Protein AF-A0A834IAD4-F1 (afdb_monomer)

InterPro domains:
  IPR005477 Deoxyxylulose-5-phosphate synthase [PF13292] (2-187)
  IPR005477 Deoxyxylulose-5-phosphate synthase [PTHR43322] (2-183)
  IPR005477 Deoxyxylulose-5-phosphate synthase [cd02007] (6-151)
  IPR029061 Thiamin diphosphate-binding fold [SSF52518] (3-170)

Mean predicted aligned error: 11.9 Å

Solvent-accessible surface area (backbone atoms only — not comparable to full-atom values): 10852 Å² total; per-residue (Å²): 101,64,91,77,41,94,64,56,54,71,59,18,61,78,36,38,69,60,44,53,50,49,64,70,77,42,62,68,57,74,24,38,51,29,51,36,26,9,50,43,39,56,52,52,44,41,74,68,79,35,50,90,57,48,80,33,52,66,40,92,95,42,44,68,67,30,40,36,48,93,80,35,77,63,23,64,52,70,40,62,60,65,21,46,28,50,39,52,30,46,54,51,25,50,52,29,55,77,70,69,43,78,84,56,50,20,31,17,39,35,40,56,48,31,53,71,35,69,55,27,49,51,28,52,57,49,44,69,72,70,67,54,63,66,48,77,43,77,50,74,75,70,50,55,95,55,72,61,81,59,71,66,58,56,51,52,49,50,52,65,67,26,70,66,50,46,47,54,51,50,51,51,49,49,50,54,50,48,50,61,74,64,48,71,61,70,68,61,58,60,63,63,74,77,113

Nearest PDB structures (foldseek):
  8ogh-assembly1_B  TM=9.615E-01  e=3.953E-13  Mycobacterium tuberculosis H37Rv
  8ogh-assembly1_A  TM=9.636E-01  e=3.953E-13  Mycobacterium tuberculosis H37Rv
  7a9g-assembly1_BBB  TM=9.724E-01  e=7.846E-13  Mycobacterium tuberculosis H37Rv
  7a9h-assembly1_AAA  TM=9.294E-01  e=7.846E-13  Mycobacterium tuberculosis H37Rv
  7a9h-assembly1_BBB  TM=9.259E-01  e=1.007E-12  Mycobacterium tuberculosis H37Rv

pLDDT: mean 81.63, std 18.44, range [37.16, 98.38]

Radius of gyration: 19.78 Å; Cα contacts (8 Å, |Δi|>4): 258; chains: 1; bounding box: 43×60×49 Å

Foldseek 3Di:
DCVVDPALVVLLVLCLVVLVVCVVPAPPPQAAEEEFLFRNCLNVCCVQPCVVQSVCEPPDVGDDSGQDVVRHSRSNDGHRDALCQLQSLLVVQVVCVVVVNQVHAREYEHELQSCPDPSNVVSVVVCVVVVTRYHYHYPYPCDDPHRDDDDSSVVVCCVCVPPVNVVVVVVVVVVVVVCVVVVPPPVVVVVVVPD

Organism: Rhynchophorus ferrugineus (NCBI:txid354439)

Sequence (195 aa):
MVSTHGGHFAASLGVVELTVALHYVLNTPYDQLIFDVGHQAYGHKILTGRREVFHTNRLLGGISGFPKREESEYDAFGVGHSSTSISAALGMAVASAYKGEYDRQHVAVIGDGALTGGMAFEALNHAGIEKSNLLVILNDNCMSIDPNVGALKEYLTSITTSKSYNRFRDDLIAVLAKISKNGPDAYGWAKKLEL

Secondary structure (DSSP, 8-state):
-TTTS---HHHHHHTHHHHHHHHHHS-TTTSEEEESSSTTTHHHHIIIIITTTGGGTTSTTS--SS--TTT-TT--S---SSS-HHHHHHHHHHHHHHHT-TT--EEEEEEHHHHTSHHHHHHHHHHHHH--S-EEEEE--SBSSSB--SHHHHHHHHHHH-HHHHHHHHHHHHHHHHHHHT---HHHHHTTS--

Structure (mmCIF, N/CA/C/O backbone):
data_AF-A0A834IAD4-F1
#
_entry.id   AF-A0A834IAD4-F1
#
loop_
_atom_site.group_PDB
_atom_site.id
_atom_site.type_symbol
_atom_site.label_atom_id
_atom_site.label_alt_id
_atom_site.label_comp_id
_atom_site.label_asym_id
_atom_site.label_entity_id
_atom_site.label_seq_id
_atom_site.pdbx_PDB_ins_code
_atom_site.Cartn_x
_atom_site.Cartn_y
_atom_site.Cartn_z
_atom_site.occupancy
_atom_site.B_iso_or_equiv
_atom_site.auth_seq_id
_atom_site.auth_comp_id
_atom_site.auth_asym_id
_atom_site.auth_atom_id
_atom_site.pdbx_PDB_model_num
ATOM 1 N N . MET A 1 1 ? 12.604 -11.718 -17.025 1.00 51.34 1 MET A N 1
ATOM 2 C CA . MET A 1 1 ? 11.655 -10.587 -16.896 1.00 51.34 1 MET A CA 1
ATOM 3 C C . MET A 1 1 ? 12.312 -9.370 -16.259 1.00 51.34 1 MET A C 1
ATOM 5 O O . MET A 1 1 ? 12.403 -8.376 -16.959 1.00 51.34 1 MET A O 1
ATOM 9 N N . VAL A 1 2 ? 12.862 -9.437 -15.034 1.00 45.94 2 VAL A N 1
ATOM 10 C CA . VAL A 1 2 ? 13.706 -8.333 -14.499 1.00 45.94 2 VAL A CA 1
ATOM 11 C C . VAL A 1 2 ? 15.199 -8.475 -14.856 1.00 45.94 2 VAL A C 1
ATOM 13 O O . VAL A 1 2 ? 15.938 -7.503 -14.827 1.00 45.94 2 VAL A O 1
ATOM 16 N N . SER A 1 3 ? 15.646 -9.662 -15.292 1.00 45.50 3 SER A N 1
ATOM 17 C CA . SER A 1 3 ? 16.997 -9.855 -15.857 1.00 45.50 3 SER A CA 1
ATOM 18 C C . SER A 1 3 ? 17.152 -9.342 -17.297 1.00 45.50 3 SER A C 1
ATOM 20 O O . SER A 1 3 ? 18.264 -9.288 -17.807 1.00 45.50 3 SER A O 1
ATOM 22 N N . THR A 1 4 ? 16.039 -9.018 -17.966 1.00 51.97 4 THR A N 1
ATOM 23 C CA . THR A 1 4 ? 15.982 -8.634 -19.389 1.00 51.97 4 THR A CA 1
ATOM 24 C C . THR A 1 4 ? 15.570 -7.177 -19.593 1.00 51.97 4 THR A C 1
ATOM 26 O O . THR A 1 4 ? 15.968 -6.568 -20.577 1.00 51.97 4 THR A O 1
ATOM 29 N N . HIS A 1 5 ? 14.799 -6.606 -18.663 1.00 55.38 5 HIS A N 1
ATOM 30 C CA . HIS A 1 5 ? 14.356 -5.213 -18.688 1.00 55.38 5 HIS A CA 1
ATOM 31 C C . HIS A 1 5 ? 14.613 -4.588 -17.314 1.00 55.38 5 HIS A C 1
ATOM 33 O O . HIS A 1 5 ? 14.325 -5.213 -16.293 1.00 55.38 5 HIS A O 1
ATOM 39 N N . GLY A 1 6 ? 15.154 -3.365 -17.282 1.00 55.4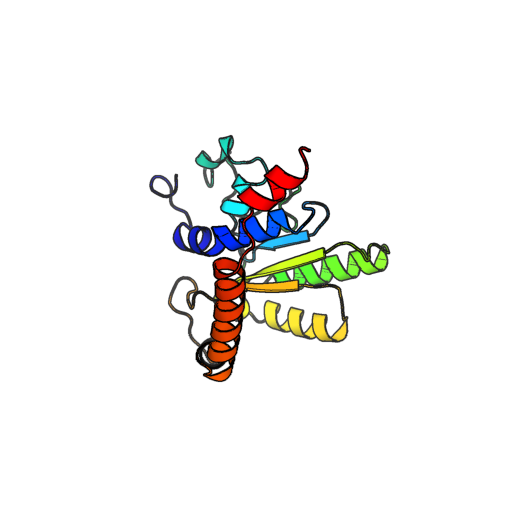7 6 GLY A N 1
ATOM 40 C CA . GLY A 1 6 ? 15.409 -2.648 -16.031 1.00 55.47 6 GLY A CA 1
ATOM 41 C C . GLY A 1 6 ? 14.129 -2.489 -15.202 1.00 55.47 6 GLY A C 1
ATOM 42 O O . GLY A 1 6 ? 13.112 -2.007 -15.702 1.00 55.47 6 GLY A O 1
ATOM 43 N N . GLY A 1 7 ? 14.173 -2.896 -13.932 1.00 59.69 7 GLY A N 1
ATOM 44 C CA . GLY A 1 7 ? 13.030 -2.873 -13.018 1.00 59.69 7 GLY A CA 1
ATOM 45 C C . GLY A 1 7 ? 13.444 -3.108 -11.564 1.00 59.69 7 GLY A C 1
ATOM 46 O O . GLY A 1 7 ? 14.579 -3.488 -11.279 1.00 59.69 7 GLY A O 1
ATOM 47 N N . HIS A 1 8 ? 12.523 -2.881 -10.628 1.00 68.94 8 HIS A N 1
ATOM 48 C CA . HIS A 1 8 ? 12.809 -2.893 -9.188 1.00 68.94 8 HIS A CA 1
ATOM 49 C C . HIS A 1 8 ? 12.720 -4.308 -8.596 1.00 68.94 8 HIS A C 1
ATOM 51 O O . HIS A 1 8 ? 11.785 -4.644 -7.870 1.00 68.94 8 HIS A O 1
ATOM 57 N N . PHE A 1 9 ? 13.695 -5.157 -8.932 1.00 69.31 9 PHE A N 1
ATOM 58 C CA . PHE A 1 9 ? 13.705 -6.566 -8.524 1.00 69.31 9 PHE A CA 1
ATOM 59 C C . PHE A 1 9 ? 13.756 -6.752 -7.003 1.00 69.31 9 PHE A C 1
ATOM 61 O O . PHE A 1 9 ? 12.908 -7.440 -6.442 1.00 69.31 9 PHE A O 1
ATOM 68 N N . ALA A 1 10 ? 14.734 -6.125 -6.341 1.00 66.12 10 ALA A N 1
ATOM 69 C CA . ALA A 1 10 ? 15.004 -6.346 -4.921 1.00 66.12 10 ALA A CA 1
ATOM 70 C C . ALA A 1 10 ? 13.830 -5.914 -4.028 1.00 66.12 10 ALA A C 1
ATOM 72 O O . ALA A 1 10 ? 13.397 -6.675 -3.167 1.00 66.12 10 ALA A O 1
ATOM 73 N N . ALA A 1 11 ? 13.262 -4.734 -4.292 1.00 69.50 11 ALA A N 1
ATOM 74 C CA . ALA A 1 11 ? 12.124 -4.218 -3.537 1.00 69.50 11 ALA A CA 1
ATOM 75 C C . ALA A 1 11 ? 10.864 -5.082 -3.705 1.00 69.50 11 ALA A C 1
ATOM 77 O O . ALA A 1 11 ? 10.179 -5.367 -2.730 1.00 69.50 11 ALA A O 1
ATOM 78 N N . SER A 1 12 ? 10.580 -5.545 -4.929 1.00 75.19 12 SER A N 1
ATOM 79 C CA . SER A 1 12 ? 9.437 -6.429 -5.183 1.00 75.19 12 SER A CA 1
ATOM 80 C C . SER A 1 12 ? 9.619 -7.826 -4.588 1.00 75.19 12 SER A C 1
ATOM 82 O O . SER A 1 12 ? 8.646 -8.404 -4.116 1.00 75.19 12 SER A O 1
ATOM 84 N N . LEU A 1 13 ? 10.842 -8.372 -4.585 1.00 80.81 13 LEU A N 1
ATOM 85 C CA . LEU A 1 13 ? 11.125 -9.676 -3.978 1.00 80.81 13 LEU A CA 1
ATOM 86 C C . LEU A 1 13 ? 10.944 -9.641 -2.453 1.00 80.81 13 LEU A C 1
ATOM 88 O O . LEU A 1 13 ? 10.389 -10.578 -1.885 1.00 80.81 13 LEU A O 1
ATOM 92 N N . GLY A 1 14 ? 11.356 -8.546 -1.806 1.00 81.94 14 GLY A N 1
ATOM 93 C CA . GLY A 1 14 ? 11.263 -8.379 -0.352 1.00 81.94 14 GLY A CA 1
ATOM 94 C C . GLY A 1 14 ? 9.836 -8.335 0.205 1.00 81.94 14 GLY A C 1
ATOM 95 O O . GLY A 1 14 ? 9.654 -8.540 1.398 1.00 81.94 14 GLY A O 1
ATOM 96 N N . VAL A 1 15 ? 8.820 -8.111 -0.637 1.00 89.38 15 VAL A N 1
ATOM 97 C CA . VAL A 1 15 ? 7.413 -8.015 -0.206 1.00 89.38 15 VAL A CA 1
ATOM 98 C C . VAL A 1 15 ? 6.514 -9.110 -0.773 1.00 89.38 15 VAL A C 1
ATOM 100 O O . VAL A 1 15 ? 5.293 -9.001 -0.664 1.00 89.38 15 VAL A O 1
ATOM 103 N N . VAL A 1 16 ? 7.061 -10.163 -1.392 1.00 92.38 16 VAL A N 1
ATOM 104 C CA . VAL A 1 16 ? 6.240 -11.215 -2.025 1.00 92.38 16 VAL A CA 1
ATOM 105 C C . VAL A 1 16 ? 5.314 -11.885 -1.010 1.00 92.38 16 VAL A C 1
ATOM 107 O O . VAL A 1 16 ? 4.110 -11.952 -1.243 1.00 92.38 16 VAL A O 1
ATOM 110 N N . GLU A 1 17 ? 5.850 -12.333 0.125 1.00 92.75 17 GLU A N 1
ATOM 111 C CA . GLU A 1 17 ? 5.071 -13.016 1.166 1.00 92.75 17 GLU A CA 1
ATOM 112 C C . GLU A 1 17 ? 4.000 -12.099 1.762 1.00 92.75 17 GLU A C 1
ATOM 114 O O . GLU A 1 17 ? 2.839 -12.492 1.863 1.00 92.75 17 GLU A O 1
ATOM 119 N N . LEU A 1 18 ? 4.366 -10.847 2.063 1.00 94.25 18 LEU A N 1
ATOM 120 C CA . LEU A 1 18 ? 3.429 -9.822 2.523 1.00 94.25 18 LEU A CA 1
ATOM 121 C C . LEU A 1 18 ? 2.302 -9.606 1.508 1.00 94.25 18 LEU A C 1
ATOM 123 O O . LEU A 1 18 ? 1.135 -9.550 1.873 1.00 94.25 18 LEU A O 1
ATOM 127 N N . THR A 1 19 ? 2.643 -9.511 0.226 1.00 96.25 19 THR A N 1
ATOM 128 C CA . THR A 1 19 ? 1.672 -9.284 -0.846 1.00 96.25 19 THR A CA 1
ATOM 129 C C . THR A 1 19 ? 0.687 -10.445 -0.965 1.00 96.25 19 THR A C 1
ATOM 131 O O . THR A 1 19 ? -0.514 -10.215 -1.095 1.00 96.25 19 THR A O 1
ATOM 134 N N . VAL A 1 20 ? 1.171 -11.689 -0.888 1.00 97.06 20 VAL A N 1
ATOM 135 C CA . VAL A 1 20 ? 0.311 -12.883 -0.888 1.00 97.06 20 VAL A CA 1
ATOM 136 C C . VAL A 1 20 ? -0.594 -12.887 0.341 1.00 97.06 20 VAL A C 1
ATOM 138 O O . VAL A 1 20 ? -1.796 -13.093 0.198 1.00 97.06 20 VAL A O 1
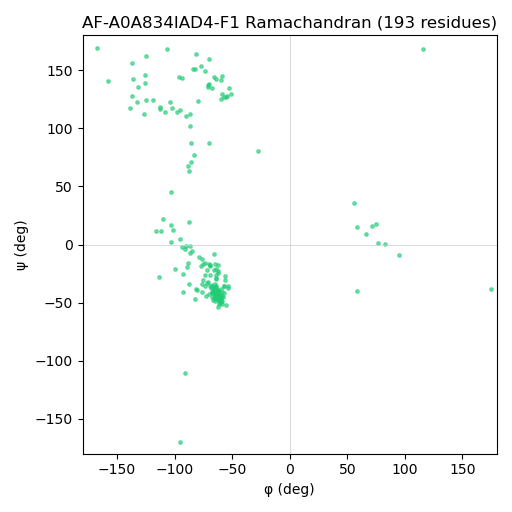ATOM 141 N N . ALA A 1 21 ? -0.048 -12.613 1.528 1.00 97.69 21 ALA A N 1
ATOM 142 C CA . ALA A 1 21 ? -0.825 -12.552 2.761 1.00 97.69 21 ALA A CA 1
ATOM 143 C C . ALA A 1 21 ? -1.926 -11.485 2.682 1.00 97.69 21 ALA A C 1
ATOM 145 O O . ALA A 1 21 ? -3.071 -11.773 3.014 1.00 97.69 21 ALA A O 1
ATOM 146 N N . LEU A 1 22 ? -1.612 -10.290 2.175 1.00 97.81 22 LEU A N 1
ATOM 147 C CA . LEU A 1 22 ? -2.579 -9.205 2.005 1.00 97.81 22 LEU A CA 1
ATOM 148 C C . LEU A 1 22 ? -3.710 -9.587 1.054 1.00 97.81 22 LEU A C 1
ATOM 150 O O . LEU A 1 22 ? -4.867 -9.412 1.406 1.00 97.81 22 LEU A O 1
ATOM 154 N N . HIS A 1 23 ? -3.402 -10.163 -0.109 1.00 98.06 23 HIS A N 1
ATOM 155 C CA . HIS A 1 23 ? -4.442 -10.627 -1.034 1.00 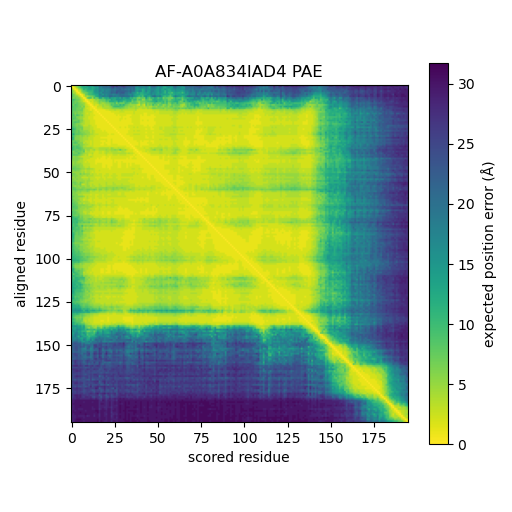98.06 23 HIS A CA 1
ATOM 156 C C . HIS A 1 23 ? -5.221 -11.846 -0.535 1.00 98.06 23 HIS A C 1
ATOM 158 O O . HIS A 1 23 ? -6.302 -12.119 -1.045 1.00 98.06 23 HIS A O 1
ATOM 164 N N . TYR A 1 24 ? -4.685 -12.584 0.435 1.00 97.94 24 TYR A N 1
ATOM 165 C CA . TYR A 1 24 ? -5.391 -13.688 1.069 1.00 97.94 24 TYR A CA 1
ATOM 166 C C . TYR A 1 24 ? -6.382 -13.203 2.136 1.00 97.94 24 TYR A C 1
ATOM 168 O O . TYR A 1 24 ? -7.467 -13.766 2.259 1.00 97.94 24 TYR A O 1
ATOM 176 N N . VAL A 1 25 ? -6.015 -12.182 2.920 1.00 97.88 25 VAL A N 1
ATOM 177 C CA . VAL A 1 25 ? -6.846 -11.685 4.034 1.00 97.88 25 VAL A CA 1
ATOM 178 C C . VAL A 1 25 ? -7.783 -10.541 3.645 1.00 97.88 25 VAL A C 1
ATOM 180 O O . VAL A 1 25 ? -8.800 -10.361 4.307 1.00 97.88 25 VAL A O 1
ATOM 183 N N . LEU A 1 26 ? -7.452 -9.768 2.608 1.00 98.00 26 LEU A N 1
ATOM 184 C CA . LEU A 1 26 ? -8.259 -8.645 2.130 1.00 98.00 26 LEU A CA 1
ATOM 185 C C . LEU A 1 26 ? -9.152 -9.061 0.964 1.00 98.00 26 LEU A C 1
ATOM 187 O O . LEU A 1 26 ? -8.736 -9.785 0.059 1.00 98.00 26 LEU A O 1
ATOM 191 N N . ASN A 1 27 ? -10.352 -8.495 0.919 1.00 97.81 27 ASN A N 1
ATOM 192 C CA . ASN A 1 27 ? -11.283 -8.626 -0.190 1.00 97.81 27 ASN A CA 1
ATOM 193 C C . ASN A 1 27 ? -11.011 -7.552 -1.259 1.00 97.81 27 ASN A C 1
ATOM 195 O O . ASN A 1 27 ? -11.826 -6.663 -1.505 1.00 97.81 27 ASN A O 1
ATOM 199 N N . THR A 1 28 ? -9.836 -7.578 -1.890 1.00 97.69 28 THR A N 1
ATOM 200 C CA . THR A 1 28 ? -9.532 -6.639 -2.987 1.00 97.69 28 THR A CA 1
ATOM 201 C C . THR A 1 28 ? -10.353 -6.988 -4.240 1.00 97.69 28 THR A C 1
ATOM 203 O O . THR A 1 28 ? -10.419 -8.174 -4.576 1.00 97.69 28 THR A O 1
ATOM 206 N N . PRO A 1 29 ? -10.936 -6.010 -4.967 1.00 97.50 29 PRO A N 1
ATOM 207 C CA . PRO A 1 29 ? -10.678 -4.563 -4.894 1.00 97.50 29 PRO A CA 1
ATOM 208 C C . PRO A 1 29 ? -11.639 -3.762 -3.990 1.00 97.50 29 PRO A C 1
ATOM 210 O O . PRO A 1 29 ? -11.562 -2.533 -3.971 1.00 97.50 29 PRO A O 1
ATOM 213 N N . TYR A 1 30 ? -12.557 -4.414 -3.262 1.00 98.12 30 TYR A N 1
ATOM 214 C CA . TYR A 1 30 ? -13.429 -3.715 -2.308 1.00 98.12 30 TYR A CA 1
ATOM 215 C C . TYR A 1 30 ? -12.592 -3.043 -1.217 1.00 98.12 30 TYR A C 1
ATOM 217 O O . TYR A 1 30 ? -12.690 -1.830 -1.010 1.00 98.12 30 TYR A O 1
ATOM 225 N N . ASP A 1 31 ? -11.701 -3.813 -0.598 1.00 98.38 31 ASP A N 1
ATOM 226 C CA . ASP A 1 31 ? -10.681 -3.285 0.299 1.00 98.38 31 ASP A CA 1
ATOM 227 C C . ASP A 1 31 ? -9.617 -2.520 -0.489 1.00 98.38 31 ASP A C 1
ATOM 229 O O . ASP A 1 31 ? -9.144 -2.956 -1.543 1.00 98.38 31 ASP A O 1
ATOM 233 N N . GLN A 1 32 ? -9.239 -1.356 0.030 1.00 97.88 32 GLN A N 1
ATOM 234 C CA . GLN A 1 32 ? -8.312 -0.448 -0.628 1.00 97.88 32 GLN A CA 1
ATOM 235 C C . GLN A 1 32 ? -6.887 -0.779 -0.197 1.00 97.88 32 GLN A C 1
ATOM 237 O O . GLN A 1 32 ? -6.515 -0.544 0.949 1.00 97.88 32 GLN A O 1
ATOM 242 N N . LEU A 1 33 ? -6.083 -1.305 -1.121 1.00 98.25 33 LEU A N 1
ATOM 243 C CA . LEU A 1 33 ? -4.675 -1.622 -0.892 1.00 98.25 33 LEU A CA 1
ATOM 244 C C . LEU A 1 33 ? -3.783 -0.709 -1.737 1.00 98.25 33 LEU A C 1
ATOM 246 O O . LEU A 1 33 ? -3.833 -0.739 -2.966 1.00 98.25 33 LEU A O 1
ATOM 250 N N . ILE A 1 34 ? -2.941 0.088 -1.079 1.00 97.94 34 ILE A N 1
ATOM 251 C CA . ILE A 1 34 ? -2.037 1.040 -1.731 1.00 97.94 34 ILE A CA 1
ATOM 252 C C . ILE A 1 34 ? -0.587 0.682 -1.409 1.00 97.94 34 ILE A C 1
ATOM 254 O O . ILE A 1 34 ? -0.193 0.644 -0.247 1.00 97.94 34 ILE A O 1
ATOM 258 N N . PHE A 1 35 ? 0.234 0.489 -2.442 1.00 96.44 35 PHE A N 1
ATOM 259 C CA . PHE A 1 35 ? 1.686 0.348 -2.307 1.00 96.44 35 PHE A CA 1
ATOM 260 C C . PHE A 1 35 ? 2.369 1.686 -2.603 1.00 96.44 35 PHE A C 1
ATOM 262 O O . PHE A 1 35 ? 2.347 2.139 -3.744 1.00 96.44 35 PHE A O 1
ATOM 269 N N . ASP A 1 36 ? 3.001 2.310 -1.608 1.00 95.62 36 ASP A N 1
ATOM 270 C CA . ASP A 1 36 ? 3.721 3.581 -1.770 1.00 95.62 36 ASP A CA 1
ATOM 271 C C . ASP A 1 36 ? 4.851 3.470 -2.800 1.00 95.62 36 ASP A C 1
ATOM 273 O O . ASP A 1 36 ? 5.513 2.430 -2.889 1.00 95.62 36 ASP A O 1
ATOM 277 N N . VAL A 1 37 ? 5.049 4.528 -3.599 1.00 92.06 37 VAL A N 1
ATOM 278 C CA . VAL A 1 37 ? 5.869 4.579 -4.827 1.00 92.06 37 VAL A CA 1
ATOM 279 C C . VAL A 1 37 ? 5.434 3.575 -5.907 1.00 92.06 37 VAL A C 1
ATOM 281 O O . VAL A 1 37 ? 5.441 3.915 -7.083 1.00 92.06 37 VAL A O 1
ATOM 284 N N . GLY A 1 38 ? 5.056 2.346 -5.548 1.00 88.88 38 GLY A N 1
ATOM 285 C CA . GLY A 1 38 ? 4.544 1.302 -6.433 1.00 88.88 38 GLY A CA 1
ATOM 286 C C . GLY A 1 38 ? 5.583 0.308 -6.944 1.00 88.88 38 GLY A C 1
ATOM 287 O O . GLY A 1 38 ? 5.226 -0.705 -7.539 1.00 88.88 38 GLY A O 1
ATOM 288 N N . HIS A 1 39 ? 6.871 0.564 -6.713 1.00 88.12 39 HIS A N 1
ATOM 289 C CA . HIS A 1 39 ? 7.966 -0.249 -7.252 1.00 88.12 39 HIS A CA 1
ATOM 290 C C . HIS A 1 39 ? 8.070 -1.654 -6.635 1.00 88.12 39 HIS A C 1
ATOM 292 O O . HIS A 1 39 ? 8.702 -2.538 -7.212 1.00 88.12 39 HIS A O 1
ATOM 298 N N . GLN A 1 40 ? 7.435 -1.862 -5.484 1.00 88.31 40 GLN A N 1
ATOM 299 C CA . GLN A 1 40 ? 7.343 -3.144 -4.784 1.00 88.31 40 GLN A CA 1
ATOM 300 C C . GLN A 1 40 ? 6.072 -3.944 -5.144 1.00 88.31 40 GLN A C 1
ATOM 302 O O . GLN A 1 40 ? 5.894 -5.073 -4.706 1.00 88.31 40 GLN A O 1
ATOM 307 N N . ALA A 1 41 ? 5.188 -3.395 -5.985 1.00 93.19 41 ALA A N 1
ATOM 308 C CA . ALA A 1 41 ? 3.865 -3.957 -6.269 1.00 93.19 41 ALA A CA 1
ATOM 309 C C . ALA A 1 41 ? 3.840 -4.989 -7.418 1.00 93.19 41 ALA A C 1
ATOM 311 O O . ALA A 1 41 ? 2.786 -5.244 -8.003 1.00 93.19 41 ALA A O 1
ATOM 312 N N . TYR A 1 42 ? 4.971 -5.594 -7.797 1.00 94.44 42 TYR A N 1
ATOM 313 C CA . TYR A 1 42 ? 4.975 -6.571 -8.897 1.00 94.44 42 TYR A CA 1
ATOM 314 C C . TYR A 1 42 ? 4.195 -7.838 -8.544 1.00 94.44 42 TYR A C 1
ATOM 316 O O . TYR A 1 42 ? 3.409 -8.308 -9.365 1.00 94.44 42 TYR A O 1
ATOM 324 N N . GLY A 1 43 ? 4.344 -8.341 -7.313 1.00 94.94 43 GLY A N 1
ATOM 325 C CA . GLY A 1 43 ? 3.531 -9.454 -6.817 1.00 94.94 43 GLY A CA 1
ATOM 326 C C . GLY A 1 43 ? 2.036 -9.135 -6.884 1.00 94.94 43 GLY A C 1
ATOM 327 O O . GLY A 1 43 ? 1.256 -9.955 -7.355 1.00 94.94 43 GLY A O 1
ATOM 328 N N . HIS A 1 44 ? 1.660 -7.904 -6.524 1.00 96.94 44 HIS A N 1
ATOM 329 C CA . HIS A 1 44 ? 0.280 -7.433 -6.565 1.00 96.94 44 HIS A CA 1
ATOM 330 C C . HIS A 1 44 ? -0.261 -7.485 -7.994 1.00 96.94 44 HIS A C 1
ATOM 332 O O . HIS A 1 44 ? -1.288 -8.116 -8.230 1.00 96.94 44 HIS A O 1
ATOM 338 N N . LYS A 1 45 ? 0.466 -6.931 -8.977 1.00 97.00 45 LYS A N 1
ATOM 339 C CA . LYS A 1 45 ? 0.058 -6.996 -10.392 1.00 97.00 45 LYS A CA 1
ATOM 340 C C . LYS A 1 45 ? -0.093 -8.439 -10.886 1.00 97.00 45 LYS A C 1
ATOM 342 O O . LYS A 1 45 ? -1.079 -8.768 -11.540 1.00 97.00 45 LYS A O 1
ATOM 347 N N . ILE A 1 46 ? 0.858 -9.311 -10.55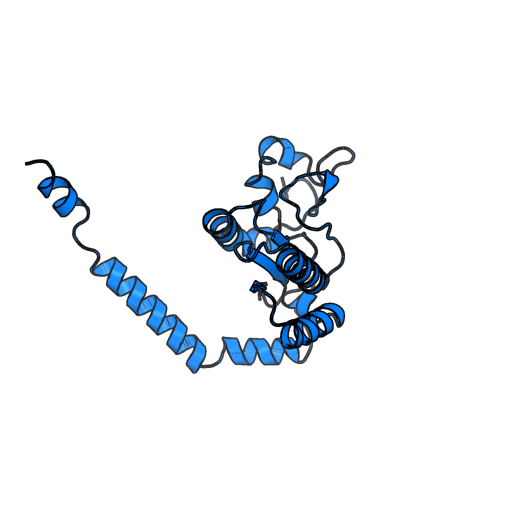0 1.00 96.50 46 ILE A N 1
ATOM 348 C CA . ILE A 1 46 ? 0.839 -10.722 -10.963 1.00 96.50 46 ILE A CA 1
ATOM 349 C C . ILE A 1 46 ? -0.386 -11.454 -10.397 1.00 96.50 46 ILE A C 1
ATOM 351 O O . ILE A 1 46 ? -1.045 -12.178 -11.143 1.00 96.50 46 ILE A O 1
ATOM 355 N N . LEU A 1 47 ? -0.705 -11.257 -9.114 1.00 97.31 47 LEU A N 1
ATOM 356 C CA . LEU A 1 47 ? -1.842 -11.907 -8.447 1.00 97.31 47 LEU A CA 1
ATOM 357 C C . LEU A 1 47 ? -3.201 -11.361 -8.905 1.00 97.31 47 LEU A C 1
ATOM 359 O O . LEU A 1 47 ? -4.203 -12.061 -8.817 1.00 97.31 47 LEU A O 1
ATOM 363 N N . THR A 1 48 ? -3.236 -10.144 -9.445 1.00 97.69 48 THR A N 1
ATOM 364 C CA . THR A 1 48 ? -4.464 -9.439 -9.850 1.00 97.69 48 THR A CA 1
ATOM 365 C C . THR A 1 48 ? -4.666 -9.463 -11.367 1.00 97.69 48 THR A C 1
ATOM 367 O O . THR A 1 48 ? -4.947 -8.453 -12.011 1.00 97.69 48 THR A O 1
ATOM 370 N N . GLY A 1 49 ? -4.468 -10.639 -11.969 1.00 96.44 49 GLY A N 1
ATOM 371 C CA . GLY A 1 49 ? -4.826 -10.912 -13.366 1.00 96.44 49 GLY A CA 1
ATOM 372 C C . GLY A 1 49 ? -3.819 -10.458 -14.426 1.00 96.44 49 GLY A C 1
ATOM 373 O O . GLY A 1 49 ? -4.045 -10.694 -15.610 1.00 96.44 49 GLY A O 1
ATOM 374 N N . ARG A 1 50 ? -2.679 -9.859 -14.051 1.00 97.25 50 ARG A N 1
ATOM 375 C CA . ARG A 1 50 ? -1.695 -9.332 -15.023 1.00 97.25 50 ARG A CA 1
ATOM 376 C C . ARG A 1 50 ? -0.476 -10.231 -15.231 1.00 97.25 50 ARG A C 1
ATOM 378 O O . ARG A 1 50 ? 0.491 -9.801 -15.852 1.00 97.25 50 ARG A O 1
ATOM 385 N N . ARG A 1 51 ? -0.508 -11.482 -14.756 1.00 95.56 51 ARG A N 1
ATOM 386 C CA . ARG A 1 51 ? 0.595 -12.453 -14.895 1.00 95.56 51 ARG A CA 1
ATOM 387 C C . ARG A 1 51 ? 1.029 -12.667 -16.349 1.00 95.56 51 ARG A C 1
ATOM 389 O O . ARG A 1 51 ? 2.216 -12.545 -16.640 1.00 95.56 51 ARG A O 1
ATOM 396 N N . GLU A 1 52 ? 0.087 -12.962 -17.243 1.00 96.38 52 GLU A N 1
ATOM 397 C CA . GLU A 1 52 ? 0.390 -13.328 -18.638 1.00 96.38 52 GLU A CA 1
ATOM 398 C C . GLU A 1 52 ? 1.032 -12.174 -19.415 1.00 96.38 52 GLU A C 1
ATOM 400 O O . GLU A 1 52 ? 1.971 -12.368 -20.185 1.00 96.38 52 GLU A O 1
ATOM 405 N N . VAL A 1 53 ? 0.591 -10.942 -19.150 1.00 95.38 53 VAL A N 1
ATOM 406 C CA . VAL A 1 53 ? 1.103 -9.726 -19.800 1.00 95.38 53 VAL A CA 1
ATOM 407 C C . VAL A 1 53 ? 2.276 -9.085 -19.055 1.00 95.38 53 VAL A C 1
ATOM 409 O O . VAL A 1 53 ? 2.829 -8.091 -19.525 1.00 95.38 53 VAL A O 1
ATOM 412 N N . PHE A 1 54 ? 2.706 -9.644 -17.917 1.00 94.25 54 PHE A N 1
ATOM 413 C CA . PHE A 1 54 ? 3.711 -9.024 -17.046 1.00 94.25 54 PHE A CA 1
ATOM 414 C C . PHE A 1 54 ? 5.077 -8.837 -17.722 1.00 94.25 54 PHE A C 1
ATOM 416 O O . PHE A 1 54 ? 5.839 -7.936 -17.380 1.00 94.25 54 PHE A O 1
ATOM 423 N N . HIS A 1 55 ? 5.381 -9.648 -18.735 1.00 92.44 55 HIS A N 1
ATOM 424 C CA . HIS A 1 55 ? 6.594 -9.517 -19.539 1.00 92.44 55 HIS A CA 1
ATOM 425 C C . HIS A 1 55 ? 6.675 -8.185 -20.311 1.00 92.44 55 HIS A C 1
ATOM 427 O O . HIS A 1 55 ? 7.771 -7.791 -20.706 1.00 92.44 55 HIS A O 1
ATOM 433 N N . THR A 1 56 ? 5.548 -7.481 -20.480 1.00 93.94 56 THR A N 1
ATOM 434 C CA . THR A 1 56 ? 5.457 -6.155 -21.117 1.00 93.94 56 THR A CA 1
ATOM 435 C C . THR A 1 56 ? 5.693 -4.987 -20.154 1.00 93.94 56 THR A C 1
ATOM 437 O O . THR A 1 56 ? 5.646 -3.828 -20.562 1.00 93.94 56 THR A O 1
ATOM 440 N N . ASN A 1 57 ? 5.931 -5.269 -18.871 1.00 91.38 57 ASN A N 1
ATOM 441 C CA . ASN A 1 57 ? 6.088 -4.254 -17.837 1.00 91.38 57 ASN A CA 1
ATOM 442 C C . ASN A 1 57 ? 7.171 -3.224 -18.196 1.00 91.38 57 ASN A C 1
ATOM 444 O O . ASN A 1 57 ? 8.312 -3.591 -18.481 1.00 91.38 57 ASN A O 1
ATOM 448 N N . ARG A 1 58 ? 6.812 -1.934 -18.126 1.00 89.25 58 ARG A N 1
ATOM 449 C CA . ARG A 1 58 ? 7.647 -0.767 -18.484 1.00 89.25 58 ARG A CA 1
ATOM 450 C C . ARG A 1 58 ? 8.010 -0.651 -19.970 1.00 89.25 58 ARG A C 1
ATOM 452 O O . ARG A 1 58 ? 8.824 0.205 -20.314 1.00 89.25 58 ARG A O 1
ATOM 459 N N . LEU A 1 59 ? 7.418 -1.459 -20.848 1.00 90.69 59 LEU A N 1
ATOM 460 C CA . LEU A 1 59 ? 7.541 -1.274 -22.293 1.00 90.69 59 LEU A CA 1
ATOM 461 C C . LEU A 1 59 ? 6.510 -0.258 -22.790 1.00 90.69 59 LEU A C 1
ATOM 463 O O . LEU A 1 59 ? 5.419 -0.127 -22.235 1.00 90.69 59 LEU A O 1
ATOM 467 N N . LEU A 1 60 ? 6.847 0.451 -23.868 1.00 91.31 60 LEU A N 1
ATOM 468 C CA . LEU A 1 60 ? 5.891 1.319 -24.551 1.00 91.31 60 LEU A CA 1
ATOM 469 C C . LEU A 1 60 ? 4.700 0.480 -25.040 1.00 91.31 60 LEU A C 1
ATOM 471 O O . LEU A 1 60 ? 4.888 -0.510 -25.740 1.00 91.31 60 LEU A O 1
ATOM 475 N N . GLY A 1 61 ? 3.483 0.874 -24.658 1.00 91.50 61 GLY A N 1
ATOM 476 C CA . GLY A 1 61 ? 2.260 0.123 -24.965 1.00 91.50 61 GLY A CA 1
ATOM 477 C C . GLY A 1 61 ? 2.030 -1.124 -24.098 1.00 91.50 61 GLY A C 1
ATOM 478 O O . GLY A 1 61 ? 1.035 -1.812 -24.300 1.00 91.50 61 GLY A O 1
ATOM 479 N N . GLY A 1 62 ? 2.921 -1.412 -23.143 1.00 93.50 62 GLY A N 1
ATOM 480 C CA . GLY A 1 62 ? 2.762 -2.460 -22.135 1.00 93.50 62 GLY A CA 1
ATOM 481 C C . GLY A 1 62 ? 2.193 -1.942 -20.812 1.00 93.50 62 GLY A C 1
ATOM 482 O O . GLY A 1 62 ? 1.763 -0.791 -20.704 1.00 93.50 62 GLY A O 1
ATOM 483 N N . ILE A 1 63 ? 2.211 -2.796 -19.784 1.00 95.12 63 ILE A N 1
ATOM 484 C CA . ILE A 1 63 ? 1.742 -2.416 -18.442 1.00 95.12 63 ILE A CA 1
ATOM 485 C C . ILE A 1 63 ? 2.734 -1.482 -17.727 1.00 95.12 63 ILE A C 1
ATOM 487 O O . ILE A 1 63 ? 3.952 -1.542 -17.925 1.00 95.12 63 ILE A O 1
ATOM 491 N N . SER A 1 64 ? 2.207 -0.612 -16.870 1.00 94.62 64 SER A N 1
ATOM 492 C CA . SER A 1 64 ? 2.965 0.353 -16.081 1.00 94.62 64 SER A CA 1
ATOM 493 C C . SER A 1 64 ? 3.875 -0.329 -15.059 1.00 94.62 64 SER A C 1
ATOM 495 O O . SER A 1 64 ? 3.491 -1.285 -14.387 1.00 94.62 64 SER A O 1
ATOM 497 N N . GLY A 1 65 ? 5.054 0.268 -14.848 1.00 91.81 65 GLY A N 1
ATOM 498 C CA . GLY A 1 65 ? 5.988 -0.112 -13.783 1.00 91.81 65 GLY A CA 1
ATOM 499 C C . GLY A 1 65 ? 5.488 0.138 -12.361 1.00 91.81 65 GLY A C 1
ATOM 500 O O . GLY A 1 65 ? 6.155 -0.282 -11.418 1.00 91.81 65 GLY A O 1
ATOM 501 N N . PHE A 1 66 ? 4.355 0.820 -12.217 1.00 94.81 66 PHE A N 1
ATOM 502 C CA . PHE A 1 66 ? 3.735 1.210 -10.955 1.00 94.81 66 PHE A CA 1
ATOM 503 C C . PHE A 1 66 ? 2.219 0.960 -11.026 1.00 94.81 66 PHE A C 1
ATOM 505 O O . PHE A 1 66 ? 1.667 0.916 -12.134 1.00 94.81 66 PHE A O 1
ATOM 512 N N . PRO A 1 67 ? 1.521 0.780 -9.892 1.00 96.12 67 PRO A N 1
ATOM 513 C CA . PRO A 1 67 ? 0.065 0.776 -9.854 1.00 96.12 67 PRO A CA 1
ATOM 514 C C . PRO A 1 67 ? -0.530 2.003 -10.554 1.00 96.12 67 PRO A C 1
ATOM 516 O O . PRO A 1 67 ? -0.117 3.142 -10.320 1.00 96.12 67 PRO A O 1
ATOM 519 N N . LYS A 1 68 ? -1.482 1.753 -11.449 1.00 96.12 68 LYS A N 1
ATOM 520 C CA . LYS A 1 68 ? -2.150 2.737 -12.290 1.00 96.12 68 LYS A CA 1
ATOM 521 C C . LYS A 1 68 ? -3.641 2.400 -12.343 1.00 96.12 68 LYS A C 1
ATOM 523 O O . LYS A 1 68 ? -4.024 1.371 -12.882 1.00 96.12 68 LYS A O 1
ATOM 528 N N . ARG A 1 69 ? -4.486 3.307 -11.850 1.00 96.31 69 ARG A N 1
ATOM 529 C CA . ARG A 1 69 ? -5.944 3.099 -11.713 1.00 96.31 69 ARG A CA 1
ATOM 530 C C . ARG A 1 69 ? -6.651 2.742 -13.024 1.00 96.31 69 ARG A C 1
ATOM 532 O O . ARG A 1 69 ? -7.583 1.953 -13.033 1.00 96.31 69 ARG A O 1
ATOM 539 N N . GLU A 1 70 ? -6.201 3.322 -14.134 1.00 95.94 70 GLU A N 1
ATOM 540 C CA . GLU A 1 70 ? -6.744 3.029 -15.470 1.00 95.94 70 GLU A CA 1
ATOM 541 C C . GLU A 1 70 ? -6.313 1.650 -16.003 1.00 95.94 70 GLU A C 1
ATOM 543 O O . GLU A 1 70 ? -6.884 1.168 -16.974 1.00 95.94 70 GLU A O 1
ATOM 548 N N . GLU A 1 71 ? -5.283 1.034 -15.414 1.00 96.38 71 GLU A N 1
ATOM 549 C CA . GLU A 1 71 ? -4.775 -0.284 -15.811 1.00 96.38 71 GLU A CA 1
ATOM 550 C C . GLU A 1 71 ? -5.511 -1.425 -15.101 1.00 96.38 71 GLU A C 1
ATOM 552 O O . GLU A 1 71 ? -5.665 -2.502 -15.673 1.00 96.38 71 GLU A O 1
ATOM 557 N N . SER A 1 72 ? -5.936 -1.225 -13.850 1.00 97.44 72 SER A N 1
ATOM 558 C CA . SER A 1 72 ? -6.590 -2.263 -13.056 1.00 97.44 72 SER A CA 1
ATOM 559 C C . SER A 1 72 ? -7.435 -1.674 -11.930 1.00 97.44 72 SER A C 1
ATOM 561 O O . SER A 1 72 ? -7.000 -0.753 -11.243 1.00 97.44 72 SER A O 1
ATOM 563 N N . GLU A 1 73 ? -8.601 -2.272 -11.678 1.00 97.69 73 GLU A N 1
ATOM 564 C CA . GLU A 1 73 ? -9.449 -1.959 -10.517 1.00 97.69 73 GLU A CA 1
ATOM 565 C C . GLU A 1 73 ? -8.770 -2.258 -9.170 1.00 97.69 73 GLU A C 1
ATOM 567 O O . GLU A 1 73 ? -9.119 -1.661 -8.156 1.00 97.69 73 GLU A O 1
ATOM 572 N N . TYR A 1 74 ? -7.770 -3.144 -9.167 1.00 98.06 74 TYR A N 1
ATOM 573 C CA . TYR A 1 74 ? -6.985 -3.484 -7.981 1.00 98.06 74 TYR A CA 1
ATOM 574 C C . TYR A 1 74 ? -5.950 -2.409 -7.623 1.00 98.06 74 TYR A C 1
ATOM 576 O O . TYR A 1 74 ? -5.489 -2.358 -6.483 1.00 98.06 74 TYR A O 1
ATOM 584 N N . ASP A 1 75 ? -5.603 -1.530 -8.569 1.00 97.62 75 ASP A N 1
ATOM 585 C CA . ASP A 1 75 ? -4.680 -0.423 -8.339 1.00 97.62 75 ASP A CA 1
ATOM 586 C C . ASP A 1 75 ? -5.462 0.754 -7.726 1.00 97.62 75 ASP A C 1
ATOM 588 O O . ASP A 1 75 ? -5.780 1.723 -8.415 1.00 97.62 75 ASP A O 1
ATOM 592 N N . ALA A 1 76 ? -5.784 0.674 -6.429 1.00 96.81 76 ALA A N 1
ATOM 593 C CA . ALA A 1 76 ? -6.671 1.616 -5.726 1.00 96.81 76 ALA A CA 1
ATOM 594 C C . ALA A 1 76 ? -6.258 3.097 -5.869 1.00 96.81 76 ALA A C 1
ATOM 596 O O . ALA A 1 76 ? -7.100 3.993 -5.995 1.00 96.81 76 ALA A O 1
ATOM 597 N N . PHE A 1 77 ? -4.950 3.366 -5.897 1.00 96.75 77 PHE A N 1
ATOM 598 C CA . PHE A 1 77 ? -4.382 4.701 -6.067 1.00 96.75 77 PHE A CA 1
ATOM 599 C C . PHE A 1 77 ? -3.206 4.682 -7.048 1.00 96.75 77 PHE A C 1
ATOM 601 O O . PHE A 1 77 ? -2.413 3.742 -7.075 1.00 96.75 77 PHE A O 1
ATOM 608 N N . GLY A 1 78 ? -3.095 5.733 -7.865 1.00 93.50 78 GLY A N 1
ATOM 609 C CA . GLY A 1 78 ? -1.979 5.896 -8.795 1.00 93.50 78 GLY A CA 1
ATOM 610 C C . GLY A 1 78 ? -0.754 6.421 -8.057 1.00 93.50 78 GLY A C 1
ATOM 611 O O . GLY A 1 78 ? -0.821 7.479 -7.437 1.00 93.50 78 GLY A O 1
ATOM 612 N N . VAL A 1 79 ? 0.360 5.700 -8.137 1.00 90.50 79 VAL A N 1
ATOM 613 C CA . VAL A 1 79 ? 1.595 6.030 -7.412 1.00 90.50 79 VAL A CA 1
ATOM 614 C C . VAL A 1 79 ? 2.788 6.149 -8.358 1.00 90.50 79 VAL A C 1
ATOM 616 O O . VAL A 1 79 ? 2.766 5.690 -9.499 1.00 90.50 79 VAL A O 1
ATOM 619 N N . GLY A 1 80 ? 3.837 6.794 -7.861 1.00 87.12 80 GLY A N 1
ATOM 620 C CA . GLY A 1 80 ? 5.115 6.981 -8.547 1.00 87.12 80 GLY A CA 1
ATOM 621 C C . GLY A 1 80 ? 6.038 7.876 -7.723 1.00 87.12 80 GLY A C 1
ATOM 622 O O . GLY A 1 80 ? 7.224 7.594 -7.590 1.00 87.12 80 GLY A O 1
ATOM 623 N N . HIS A 1 81 ? 5.460 8.895 -7.082 1.00 91.56 81 HIS A N 1
ATOM 624 C CA . HIS A 1 81 ? 6.103 9.653 -6.010 1.00 91.56 81 HIS A CA 1
ATOM 625 C C . HIS A 1 81 ? 5.970 8.924 -4.667 1.00 91.56 81 HIS A C 1
ATOM 627 O O . HIS A 1 81 ? 5.002 8.190 -4.443 1.00 91.56 81 HIS A O 1
ATOM 633 N N . SER A 1 82 ? 6.943 9.135 -3.782 1.00 91.44 82 SER A N 1
ATOM 634 C CA . SER A 1 82 ? 6.961 8.555 -2.439 1.00 91.44 82 SER A CA 1
ATOM 635 C C . SER A 1 82 ? 6.108 9.337 -1.447 1.00 91.44 82 SER A C 1
ATOM 637 O O . SER A 1 82 ? 5.826 10.519 -1.643 1.00 91.44 82 SER A O 1
ATOM 639 N N . SER A 1 83 ? 5.803 8.700 -0.318 1.00 95.00 83 SER A N 1
ATOM 640 C CA . SER A 1 83 ? 5.190 9.305 0.876 1.00 95.00 83 SER A CA 1
ATOM 641 C C . SER A 1 83 ? 3.713 9.688 0.705 1.00 95.00 83 SER A C 1
ATOM 643 O O . SER A 1 83 ? 3.184 10.465 1.497 1.00 95.00 83 SER A O 1
ATOM 645 N N . THR A 1 84 ? 3.045 9.167 -0.328 1.00 96.38 84 THR A N 1
ATOM 646 C CA . THR A 1 84 ? 1.672 9.550 -0.711 1.00 96.38 84 THR A CA 1
ATOM 647 C C . THR A 1 84 ? 0.611 8.562 -0.223 1.00 96.38 84 THR A C 1
ATOM 649 O O . THR A 1 84 ? -0.559 8.929 -0.100 1.00 96.38 84 THR A O 1
ATOM 652 N N . SER A 1 85 ? 0.989 7.316 0.079 1.00 97.06 85 SER A N 1
ATOM 653 C CA . SER A 1 85 ? 0.047 6.217 0.316 1.00 97.06 85 SER A CA 1
ATOM 654 C C . SER A 1 85 ? -0.807 6.395 1.568 1.00 97.06 85 SER A C 1
ATOM 656 O O . SER A 1 85 ? -2.003 6.122 1.515 1.00 97.06 85 SER A O 1
ATOM 658 N N . ILE A 1 86 ? -0.228 6.881 2.672 1.00 97.25 86 ILE A N 1
ATOM 659 C CA . ILE A 1 86 ? -0.945 7.066 3.945 1.00 97.25 86 ILE A CA 1
ATOM 660 C C . ILE A 1 86 ? -2.028 8.134 3.785 1.00 97.25 86 ILE A C 1
ATOM 662 O O . ILE A 1 86 ? -3.170 7.905 4.172 1.00 97.25 86 ILE A O 1
ATOM 666 N N . SER A 1 87 ? -1.693 9.269 3.162 1.00 97.06 87 SER A N 1
ATOM 667 C CA . SER A 1 87 ? -2.652 10.353 2.910 1.00 97.06 87 SER A CA 1
ATOM 668 C C . SER A 1 87 ? -3.787 9.885 1.994 1.00 97.06 87 SER A C 1
ATOM 670 O O . SER A 1 87 ? -4.963 10.111 2.281 1.00 97.06 87 SER A O 1
ATOM 672 N N . ALA A 1 88 ? -3.448 9.153 0.926 1.00 97.56 88 ALA A N 1
ATOM 673 C CA . ALA A 1 88 ? -4.434 8.597 0.008 1.00 97.56 88 ALA A CA 1
ATOM 674 C C . ALA A 1 88 ? -5.374 7.596 0.701 1.00 97.56 88 ALA A C 1
ATOM 676 O O . ALA A 1 88 ? -6.592 7.711 0.571 1.00 97.56 88 ALA A O 1
ATOM 677 N N . ALA A 1 89 ? -4.827 6.648 1.468 1.00 97.94 89 ALA A N 1
ATOM 678 C CA . ALA A 1 89 ? -5.615 5.660 2.200 1.00 97.94 89 ALA A CA 1
ATOM 679 C C . ALA A 1 89 ? -6.485 6.310 3.286 1.00 97.94 89 ALA A C 1
ATOM 681 O O . ALA A 1 89 ? -7.645 5.933 3.432 1.00 97.94 89 ALA A O 1
ATOM 682 N N . LEU A 1 90 ? -5.973 7.327 3.991 1.00 97.75 90 LEU A N 1
ATOM 683 C CA . LEU A 1 90 ? -6.744 8.109 4.959 1.00 97.75 90 LEU A CA 1
ATOM 684 C C . LEU A 1 90 ? -7.945 8.789 4.294 1.00 97.75 90 LEU A C 1
ATOM 686 O O . LEU A 1 90 ? -9.069 8.655 4.771 1.00 97.75 90 LEU A O 1
ATOM 690 N N . GLY A 1 91 ? -7.737 9.461 3.159 1.00 97.44 91 GLY A N 1
ATOM 691 C CA . GLY A 1 91 ? -8.828 10.089 2.411 1.00 97.44 91 GLY A CA 1
ATOM 692 C C . GLY A 1 91 ? -9.891 9.081 1.961 1.00 97.44 91 GLY A C 1
ATOM 693 O O . GLY A 1 91 ? -11.087 9.365 2.034 1.00 97.44 91 GLY A O 1
ATOM 694 N N . MET A 1 92 ? -9.474 7.878 1.550 1.00 97.94 92 MET A N 1
ATOM 695 C CA . MET A 1 92 ? -10.399 6.787 1.227 1.00 97.94 92 MET A CA 1
ATOM 696 C C . MET A 1 92 ? -11.163 6.288 2.461 1.00 97.94 92 MET A C 1
ATOM 698 O O . MET A 1 92 ? -12.364 6.044 2.358 1.00 97.94 92 MET A O 1
ATOM 702 N N . ALA A 1 93 ? -10.504 6.181 3.617 1.00 97.69 93 ALA A N 1
ATOM 703 C CA . ALA A 1 93 ? -11.124 5.757 4.870 1.00 97.69 93 ALA A CA 1
ATOM 704 C C . ALA A 1 93 ? -12.194 6.748 5.341 1.00 97.69 93 ALA A C 1
ATOM 706 O O . ALA A 1 93 ? -13.320 6.356 5.652 1.00 97.69 93 ALA A O 1
ATOM 707 N N . VAL A 1 94 ? -11.878 8.043 5.301 1.00 97.31 94 VAL A N 1
ATOM 708 C CA . VAL A 1 94 ? -12.822 9.129 5.595 1.00 97.31 94 VAL A CA 1
ATOM 709 C C . VAL A 1 94 ? -14.011 9.090 4.635 1.00 97.31 94 VAL A C 1
ATOM 711 O O . VAL A 1 94 ? -15.165 9.145 5.061 1.00 97.31 94 VAL A O 1
ATOM 714 N N . ALA A 1 95 ? -13.760 8.925 3.334 1.00 97.25 95 ALA A N 1
ATOM 715 C CA . ALA A 1 95 ? -14.825 8.828 2.340 1.00 97.25 95 ALA A CA 1
ATOM 716 C C . ALA A 1 95 ? -15.743 7.614 2.571 1.00 97.25 95 ALA A C 1
ATOM 718 O O . ALA A 1 95 ? -16.960 7.744 2.441 1.00 97.25 95 ALA A O 1
ATOM 719 N N . SER A 1 96 ? -15.189 6.453 2.932 1.00 97.19 96 SER A N 1
ATOM 720 C CA . SER A 1 96 ? -15.975 5.264 3.282 1.00 97.19 96 SER A CA 1
ATOM 721 C C . SER A 1 96 ? -16.817 5.487 4.539 1.00 97.19 96 SER A C 1
ATOM 723 O O . SER A 1 96 ? -17.998 5.141 4.539 1.00 97.19 96 SER A O 1
ATOM 725 N N . ALA A 1 97 ? -16.282 6.163 5.561 1.00 94.56 97 ALA A N 1
ATOM 726 C CA . ALA A 1 97 ? -17.046 6.520 6.757 1.00 94.56 97 ALA A CA 1
ATOM 727 C C . ALA A 1 97 ? -18.245 7.431 6.434 1.00 94.56 97 ALA A C 1
ATOM 729 O O . ALA A 1 97 ? -19.350 7.179 6.916 1.00 94.56 97 ALA A O 1
ATOM 730 N N . TYR A 1 98 ? -18.067 8.432 5.562 1.00 95.75 98 TYR A N 1
ATOM 731 C CA . TYR A 1 98 ? -19.167 9.289 5.093 1.00 95.75 98 TYR A CA 1
ATOM 732 C C . TYR A 1 98 ? -20.229 8.535 4.286 1.00 95.75 98 TYR A C 1
ATOM 734 O O . TYR A 1 98 ? -21.394 8.931 4.281 1.00 95.75 98 TYR A O 1
ATOM 742 N N . LYS A 1 99 ? -19.843 7.453 3.605 1.00 96.94 99 LYS A N 1
ATOM 743 C CA . LYS A 1 99 ? -20.758 6.584 2.853 1.00 96.94 99 LYS A CA 1
ATOM 744 C C . LYS A 1 99 ? -21.427 5.505 3.711 1.00 96.94 99 LYS A C 1
ATOM 746 O O . LYS A 1 99 ? -22.292 4.800 3.200 1.00 96.94 99 LYS A O 1
ATOM 751 N N . GLY A 1 100 ? -21.046 5.369 4.983 1.00 96.31 100 GLY A N 1
ATOM 752 C CA . GLY A 1 100 ? -21.520 4.297 5.862 1.00 96.31 100 GLY A CA 1
ATOM 753 C C . GLY A 1 100 ? -20.894 2.923 5.580 1.00 96.31 100 GLY A C 1
ATOM 754 O O . GLY A 1 100 ? -21.437 1.907 6.003 1.00 96.31 100 GLY A O 1
ATOM 755 N N . GLU A 1 101 ? -19.765 2.875 4.869 1.00 96.31 101 GLU A N 1
ATOM 756 C CA . GLU A 1 101 ? -19.021 1.656 4.512 1.00 96.31 101 GLU A CA 1
ATOM 757 C C . GLU A 1 101 ? -18.000 1.305 5.613 1.00 96.31 101 GLU A C 1
ATOM 759 O O . GLU A 1 101 ? -16.790 1.438 5.429 1.00 96.31 101 GLU A O 1
ATOM 764 N N . TYR A 1 102 ? -18.476 0.916 6.797 1.00 93.25 102 TYR A N 1
ATOM 765 C CA . TYR A 1 102 ? -17.606 0.695 7.967 1.00 93.25 102 TYR A CA 1
ATOM 766 C C . TYR A 1 102 ? -16.850 -0.642 7.963 1.00 93.25 102 TYR A C 1
ATOM 768 O O . TYR A 1 102 ? -15.968 -0.849 8.792 1.00 93.25 102 TYR A O 1
ATOM 776 N N . ASP A 1 103 ? -17.202 -1.557 7.063 1.00 96.19 103 ASP A N 1
ATOM 777 C CA . ASP A 1 103 ? -16.579 -2.874 6.912 1.00 96.19 103 ASP A CA 1
ATOM 778 C C . ASP A 1 103 ? -15.377 -2.865 5.954 1.00 96.19 103 ASP A C 1
ATOM 780 O O . ASP A 1 103 ? -14.536 -3.765 6.014 1.00 96.19 103 ASP A O 1
ATOM 784 N N . ARG A 1 104 ? -15.271 -1.843 5.096 1.00 97.88 104 ARG A N 1
ATOM 785 C CA . ARG A 1 104 ? -14.176 -1.704 4.134 1.00 97.88 104 ARG A CA 1
ATOM 786 C C . ARG A 1 104 ? -12.852 -1.437 4.842 1.00 97.88 104 ARG A C 1
ATOM 788 O O . ARG A 1 104 ? -12.774 -0.580 5.723 1.00 97.88 104 ARG A O 1
ATOM 795 N N . GLN A 1 105 ? -11.808 -2.139 4.413 1.00 98.31 105 GLN A N 1
ATOM 796 C CA . GLN A 1 105 ? -10.447 -1.949 4.905 1.00 98.31 105 GLN A CA 1
ATOM 797 C C . GLN A 1 105 ? -9.663 -0.976 4.021 1.00 98.31 105 GLN A C 1
ATOM 799 O O . GLN A 1 105 ? -9.777 -0.994 2.792 1.00 98.31 105 GLN A O 1
ATOM 804 N N . HIS A 1 106 ? -8.818 -0.157 4.648 1.00 98.38 106 HIS A N 1
ATOM 805 C CA . HIS A 1 106 ? -7.952 0.811 3.973 1.00 98.38 106 HIS A CA 1
ATOM 806 C C . HIS A 1 106 ? -6.516 0.582 4.432 1.00 98.38 106 HIS A C 1
ATOM 808 O O . HIS A 1 106 ? -6.183 0.776 5.601 1.00 98.38 106 HIS A O 1
ATOM 814 N N . VAL A 1 107 ? -5.668 0.121 3.515 1.00 98.38 107 VAL A N 1
ATOM 815 C CA . VAL A 1 107 ? -4.324 -0.376 3.813 1.00 98.38 107 VAL A CA 1
ATOM 816 C C . VAL A 1 107 ? -3.283 0.370 2.986 1.00 98.38 107 VAL A C 1
ATOM 818 O O . VAL A 1 107 ? -3.329 0.373 1.755 1.00 98.38 107 VAL A O 1
ATOM 821 N N . ALA A 1 108 ? -2.303 0.963 3.665 1.00 97.75 108 ALA A N 1
ATOM 822 C CA . ALA A 1 108 ? -1.150 1.613 3.053 1.00 97.75 108 ALA A CA 1
ATOM 823 C C . ALA A 1 108 ? 0.132 0.837 3.379 1.00 97.75 108 ALA A C 1
ATOM 825 O O . ALA A 1 108 ? 0.535 0.751 4.537 1.00 97.75 108 ALA A O 1
ATOM 826 N N . VAL A 1 109 ? 0.798 0.300 2.357 1.00 96.88 109 VAL A N 1
ATOM 827 C CA . VAL A 1 109 ? 2.130 -0.307 2.466 1.00 96.88 109 VAL A CA 1
ATOM 828 C C . VAL A 1 109 ? 3.168 0.747 2.100 1.00 96.88 109 VAL A C 1
ATOM 830 O O . VAL A 1 109 ? 3.211 1.199 0.955 1.00 96.88 109 VAL A O 1
ATOM 833 N N . ILE A 1 110 ? 4.015 1.137 3.047 1.00 94.56 110 ILE A N 1
ATOM 834 C CA . ILE A 1 110 ? 5.020 2.193 2.880 1.00 94.56 110 ILE A CA 1
ATOM 835 C C . ILE A 1 110 ? 6.412 1.676 3.249 1.00 94.56 110 ILE A C 1
ATOM 837 O O . ILE A 1 110 ? 6.562 0.932 4.212 1.00 94.56 110 ILE A O 1
ATOM 841 N N . GLY A 1 111 ? 7.431 2.039 2.467 1.00 89.69 111 GLY A N 1
ATOM 842 C CA . GLY A 1 111 ? 8.827 1.753 2.815 1.00 89.69 111 GLY A CA 1
ATOM 843 C C . GLY A 1 111 ? 9.354 2.720 3.878 1.00 89.69 111 GLY A C 1
ATOM 844 O O . GLY A 1 111 ? 8.909 3.866 3.947 1.00 89.69 111 GLY A O 1
ATOM 845 N N . ASP A 1 112 ? 10.337 2.294 4.665 1.00 82.88 112 ASP A N 1
ATOM 846 C CA . ASP A 1 112 ? 11.044 3.130 5.651 1.00 82.88 112 ASP A CA 1
ATOM 847 C C . ASP A 1 112 ? 11.624 4.420 5.046 1.00 82.88 112 ASP A C 1
ATOM 849 O O . ASP A 1 112 ? 11.516 5.493 5.638 1.00 82.88 112 ASP A O 1
ATOM 853 N N . GLY A 1 113 ? 12.130 4.348 3.815 1.00 83.19 113 GLY A N 1
ATOM 854 C CA . GLY A 1 113 ? 12.573 5.506 3.044 1.00 83.19 113 GLY A CA 1
ATOM 855 C C . GLY A 1 113 ? 11.470 6.520 2.760 1.00 83.19 113 GLY A C 1
ATOM 856 O O . GLY A 1 113 ? 11.620 7.717 2.999 1.00 83.19 113 GLY A O 1
ATOM 857 N N . ALA A 1 114 ? 10.327 6.033 2.280 1.00 85.50 114 ALA A N 1
ATOM 858 C CA . ALA A 1 114 ? 9.167 6.863 1.967 1.00 85.50 114 ALA A CA 1
ATOM 859 C C . ALA A 1 114 ? 8.504 7.442 3.227 1.00 85.50 114 ALA A C 1
ATOM 861 O O . ALA A 1 114 ? 7.912 8.516 3.176 1.00 85.50 114 ALA A O 1
ATOM 862 N N . LEU A 1 115 ? 8.644 6.781 4.378 1.00 88.31 115 LEU A N 1
ATOM 863 C CA . LEU A 1 115 ? 8.136 7.292 5.649 1.00 88.31 115 LEU A CA 1
ATOM 864 C C . LEU A 1 115 ? 8.852 8.578 6.097 1.00 88.31 115 LEU A C 1
ATOM 866 O O . LEU A 1 115 ? 8.288 9.357 6.857 1.00 88.31 115 LEU A O 1
ATOM 870 N N . THR A 1 116 ? 10.071 8.836 5.609 1.00 83.69 116 THR A N 1
ATOM 871 C CA . THR A 1 116 ? 10.822 10.059 5.945 1.00 83.69 116 THR A CA 1
ATOM 872 C C . THR A 1 116 ? 10.231 11.334 5.334 1.00 83.69 116 THR A C 1
ATOM 874 O O . THR A 1 116 ? 10.553 12.436 5.784 1.00 83.69 116 THR A O 1
ATOM 877 N N . GLY A 1 117 ? 9.365 11.215 4.322 1.00 87.69 117 GLY A N 1
ATOM 878 C CA . GLY A 1 117 ? 8.752 12.362 3.667 1.00 87.69 117 GLY A CA 1
ATOM 879 C C . GLY A 1 117 ? 7.744 13.076 4.566 1.00 87.69 117 GLY A C 1
ATOM 880 O O . GLY A 1 117 ? 6.904 12.449 5.209 1.00 87.69 117 GLY A O 1
ATOM 881 N N . GLY A 1 118 ? 7.764 14.413 4.557 1.00 90.81 118 GLY A N 1
ATOM 882 C CA . GLY A 1 118 ? 6.858 15.226 5.380 1.00 90.81 118 GLY A CA 1
ATOM 883 C C . GLY A 1 118 ? 5.370 14.932 5.146 1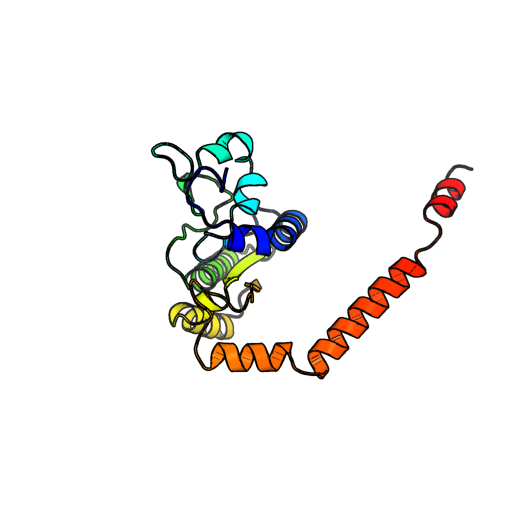.00 90.81 118 GLY A C 1
ATOM 884 O O . GLY A 1 118 ? 4.586 15.001 6.086 1.00 90.81 118 GLY A O 1
ATOM 885 N N . MET A 1 119 ? 4.992 14.528 3.927 1.00 93.50 119 MET A N 1
ATOM 886 C CA . MET A 1 119 ? 3.617 14.128 3.602 1.00 93.50 119 MET A CA 1
ATOM 887 C C . MET A 1 119 ? 3.171 12.875 4.369 1.00 93.50 119 MET A C 1
ATOM 889 O O . MET A 1 119 ? 2.027 12.809 4.810 1.00 93.50 119 MET A O 1
ATOM 893 N N . ALA A 1 120 ? 4.067 11.906 4.588 1.00 93.12 120 ALA A N 1
ATOM 894 C CA . ALA A 1 120 ? 3.741 10.720 5.373 1.00 93.12 120 ALA A CA 1
ATOM 895 C C . ALA A 1 120 ? 3.505 11.081 6.849 1.00 93.12 120 ALA A C 1
ATOM 897 O O . ALA A 1 120 ? 2.555 10.592 7.456 1.00 93.12 120 ALA A O 1
ATOM 898 N N . PHE A 1 121 ? 4.318 11.982 7.413 1.00 91.88 121 PHE A N 1
ATOM 899 C CA . PHE A 1 121 ? 4.137 12.470 8.785 1.00 91.88 121 PHE A CA 1
ATOM 900 C C . PHE A 1 121 ? 2.875 13.310 8.964 1.00 91.88 121 PHE A C 1
ATOM 902 O O . PHE A 1 121 ? 2.174 13.145 9.961 1.00 91.88 121 PHE A O 1
ATOM 909 N N . GLU A 1 122 ? 2.575 14.193 8.012 1.00 95.25 122 GLU A N 1
ATOM 910 C CA . GLU A 1 122 ? 1.342 14.980 8.025 1.00 95.25 122 GLU A CA 1
ATOM 911 C C . GLU A 1 122 ? 0.122 14.055 8.015 1.00 95.25 122 GLU A C 1
ATOM 913 O O . GLU A 1 122 ? -0.729 14.161 8.899 1.00 95.25 122 GLU A O 1
ATOM 918 N N . ALA A 1 123 ? 0.107 13.067 7.119 1.00 94.94 123 ALA A N 1
ATOM 919 C CA . ALA A 1 123 ? -0.977 12.101 7.024 1.00 94.94 123 ALA A CA 1
ATOM 920 C C . ALA A 1 123 ? -1.134 11.250 8.293 1.00 94.94 123 ALA A C 1
ATOM 922 O O . ALA A 1 123 ? -2.256 11.004 8.729 1.00 94.94 123 ALA A O 1
ATOM 923 N N . LEU A 1 124 ? -0.032 10.822 8.918 1.00 93.19 124 LEU A N 1
ATOM 924 C CA . LEU A 1 124 ? -0.071 10.100 10.195 1.00 93.19 124 LEU A CA 1
ATOM 925 C C . LEU A 1 124 ? -0.625 10.968 11.329 1.00 93.19 124 LEU A C 1
ATOM 927 O O . LEU A 1 124 ? -1.433 10.497 12.129 1.00 93.19 124 LEU A O 1
ATOM 931 N N . ASN A 1 125 ? -0.218 12.237 11.391 1.00 91.81 125 ASN A N 1
ATOM 932 C CA . ASN A 1 125 ? -0.731 13.173 12.384 1.00 91.81 125 ASN A CA 1
ATOM 933 C C . ASN A 1 125 ? -2.236 13.422 12.191 1.00 91.81 125 ASN A C 1
ATOM 935 O O . ASN A 1 125 ? -2.999 13.400 13.155 1.00 91.81 125 ASN A O 1
ATOM 939 N N . HIS A 1 126 ? -2.674 13.586 10.943 1.00 92.88 126 HIS A N 1
ATOM 940 C CA . HIS A 1 126 ? -4.083 13.735 10.600 1.00 92.88 126 HIS A CA 1
ATOM 941 C C . HIS A 1 126 ? -4.887 12.471 10.944 1.00 92.88 126 HIS A C 1
ATOM 943 O O . HIS A 1 126 ? -5.925 12.568 11.599 1.00 92.88 126 HIS A O 1
ATOM 949 N N . ALA A 1 127 ? -4.379 11.279 10.617 1.00 91.31 127 ALA A N 1
ATOM 950 C CA . ALA A 1 127 ? -5.021 10.010 10.966 1.00 91.31 127 ALA A CA 1
ATOM 951 C C . ALA A 1 127 ? -5.240 9.858 12.484 1.00 91.31 127 ALA A C 1
ATOM 953 O O . ALA A 1 127 ? -6.271 9.337 12.913 1.00 91.31 127 ALA A O 1
ATOM 954 N N . GLY A 1 128 ? -4.309 10.362 13.304 1.00 85.56 128 GLY A N 1
ATOM 955 C CA . GLY A 1 128 ? -4.438 10.371 14.764 1.00 85.56 128 GLY A CA 1
ATOM 956 C C . GLY A 1 128 ? -5.597 11.229 15.287 1.00 85.56 128 GLY A C 1
ATOM 957 O O . GLY A 1 128 ? -6.176 10.907 16.326 1.00 85.56 128 GLY A O 1
ATOM 958 N N . ILE A 1 129 ? -5.960 12.294 14.567 1.00 87.81 129 ILE A N 1
ATOM 959 C CA . ILE A 1 129 ? -7.092 13.170 14.905 1.00 87.81 129 ILE A CA 1
ATOM 960 C C . ILE A 1 129 ? -8.404 12.555 14.414 1.00 87.81 129 ILE A C 1
ATOM 962 O O . ILE A 1 129 ? -9.370 12.483 15.173 1.00 87.81 129 ILE A O 1
ATOM 966 N N . GLU A 1 130 ? -8.419 12.088 13.168 1.00 88.50 130 GLU A N 1
ATOM 967 C CA . GLU A 1 130 ? -9.625 11.612 12.487 1.00 88.50 130 GLU A CA 1
ATOM 968 C C . GLU A 1 130 ? -10.108 10.245 13.004 1.00 88.50 130 GLU A C 1
ATOM 970 O O . GLU A 1 130 ? -11.298 9.944 12.953 1.00 88.50 130 GLU A O 1
ATOM 975 N N . LYS A 1 131 ? -9.201 9.415 13.548 1.00 81.50 131 LYS A N 1
ATOM 976 C CA . LYS A 1 131 ? -9.494 8.060 14.063 1.00 81.50 131 LYS A CA 1
ATOM 977 C C . LYS A 1 131 ? -10.165 7.145 13.026 1.00 81.50 131 LYS A C 1
ATOM 979 O O . LYS A 1 131 ? -11.025 6.333 13.367 1.00 81.50 131 LYS A O 1
ATOM 984 N N . SER A 1 132 ? -9.777 7.275 11.759 1.00 85.62 132 SER A N 1
ATOM 985 C CA . SER A 1 132 ? -10.305 6.462 10.657 1.00 85.62 132 SER A CA 1
ATOM 986 C C . SER A 1 132 ? -9.852 4.999 10.724 1.00 85.62 132 SER A C 1
ATOM 988 O O . SER A 1 132 ? -8.817 4.685 11.314 1.00 85.62 132 SER A O 1
ATOM 990 N N . ASN A 1 133 ? -10.589 4.106 10.049 1.00 92.56 133 ASN A N 1
ATOM 991 C CA . ASN A 1 133 ? -10.166 2.720 9.828 1.00 92.56 133 ASN A CA 1
ATOM 992 C C . ASN A 1 133 ? -8.992 2.673 8.835 1.00 92.56 133 ASN A C 1
ATOM 994 O O . ASN A 1 133 ? -9.201 2.583 7.630 1.00 92.56 133 ASN A O 1
ATOM 998 N N . LEU A 1 134 ? -7.762 2.794 9.331 1.00 95.94 134 LEU A N 1
ATOM 999 C CA . LEU A 1 134 ? -6.555 2.836 8.510 1.00 95.94 134 LEU A CA 1
ATOM 1000 C C . LEU A 1 134 ? -5.490 1.887 9.066 1.00 95.94 134 LEU A C 1
ATOM 1002 O O . LEU A 1 134 ? -5.033 2.046 10.198 1.00 95.94 134 LEU A O 1
ATOM 1006 N N . LEU A 1 135 ? -5.041 0.944 8.239 1.00 97.06 135 LEU A N 1
ATOM 1007 C CA . LEU A 1 135 ? -3.894 0.086 8.517 1.00 97.06 135 LEU A CA 1
ATOM 1008 C C 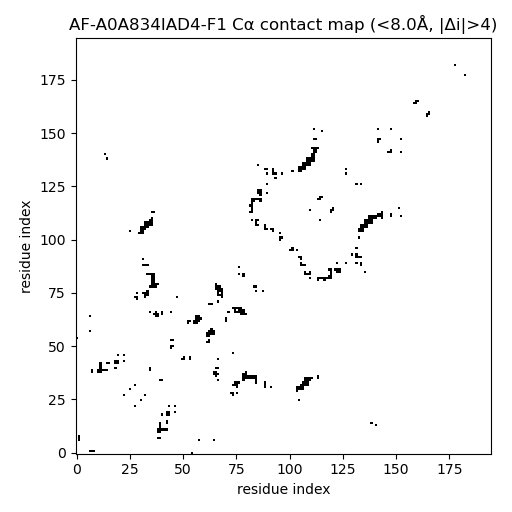. LEU A 1 135 ? -2.672 0.585 7.740 1.00 97.06 135 LEU A C 1
ATOM 1010 O O . LEU A 1 135 ? -2.646 0.565 6.510 1.00 97.06 135 LEU A O 1
ATOM 1014 N N . VAL A 1 136 ? -1.627 0.985 8.460 1.00 96.38 136 VAL A N 1
ATOM 1015 C CA . VAL A 1 136 ? -0.332 1.335 7.865 1.00 96.38 136 VAL A CA 1
ATOM 1016 C C . VAL A 1 136 ? 0.654 0.199 8.112 1.00 96.38 136 VAL A C 1
ATOM 1018 O O . VAL A 1 136 ? 0.913 -0.171 9.256 1.00 96.38 136 VAL A O 1
ATOM 1021 N N . ILE A 1 137 ? 1.215 -0.344 7.035 1.00 95.38 137 ILE A N 1
ATOM 1022 C CA . ILE A 1 137 ? 2.229 -1.396 7.066 1.00 95.38 137 ILE A CA 1
ATOM 1023 C C . ILE A 1 137 ? 3.560 -0.786 6.653 1.00 95.38 137 ILE A C 1
ATOM 1025 O O . ILE A 1 137 ? 3.742 -0.374 5.506 1.00 95.38 137 ILE A O 1
ATOM 1029 N N . LEU A 1 138 ? 4.495 -0.756 7.597 1.00 91.56 138 LEU A N 1
ATOM 1030 C CA . LEU A 1 138 ? 5.861 -0.319 7.357 1.00 91.56 138 LEU A CA 1
ATOM 1031 C C . LEU A 1 138 ? 6.709 -1.496 6.864 1.00 91.56 138 LEU A C 1
ATOM 1033 O O . LEU A 1 138 ? 6.988 -2.428 7.615 1.00 91.56 138 LEU A O 1
ATOM 1037 N N . ASN A 1 139 ? 7.130 -1.436 5.606 1.00 87.00 139 ASN A N 1
ATOM 1038 C CA . ASN A 1 139 ? 8.132 -2.327 5.039 1.00 87.00 139 ASN A CA 1
ATOM 1039 C C . ASN A 1 139 ? 9.530 -1.761 5.325 1.00 87.00 139 ASN A C 1
ATOM 1041 O O . ASN A 1 139 ? 10.073 -0.991 4.532 1.00 87.00 139 ASN A O 1
ATOM 1045 N N . ASP A 1 140 ? 10.075 -2.110 6.488 1.00 77.25 140 ASP A N 1
ATOM 1046 C CA . ASP A 1 140 ? 11.417 -1.715 6.911 1.00 77.25 140 ASP A CA 1
ATOM 1047 C C . ASP A 1 140 ? 12.459 -2.711 6.388 1.00 77.25 140 ASP A C 1
ATOM 1049 O O . ASP A 1 140 ? 12.620 -3.815 6.913 1.00 77.25 140 ASP A O 1
ATOM 1053 N N . ASN A 1 141 ? 13.152 -2.325 5.320 1.00 71.00 141 ASN A N 1
ATOM 1054 C CA . ASN A 1 141 ? 14.272 -3.072 4.754 1.00 71.00 141 ASN A CA 1
ATOM 1055 C C . ASN A 1 141 ? 15.612 -2.329 4.941 1.00 71.00 141 ASN A C 1
ATOM 1057 O O . ASN A 1 141 ? 16.608 -2.732 4.336 1.00 71.00 141 ASN A O 1
ATOM 1061 N N . CYS A 1 1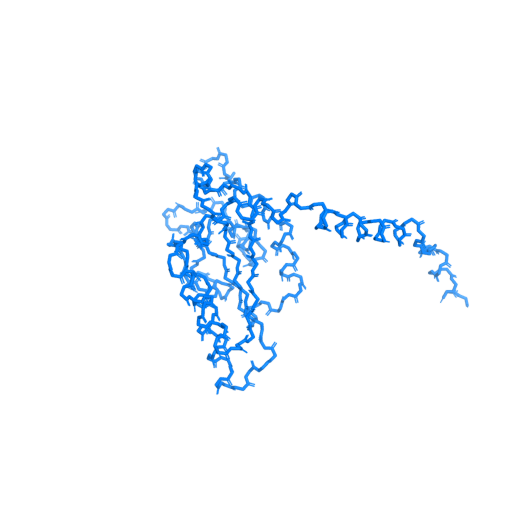42 ? 15.649 -1.275 5.773 1.00 60.19 142 CYS A N 1
ATOM 1062 C CA . CYS A 1 142 ? 16.783 -0.372 6.003 1.00 60.19 142 CYS A CA 1
ATOM 1063 C C . CYS A 1 142 ? 17.318 0.355 4.748 1.00 60.19 142 CYS A C 1
ATOM 1065 O O . CYS A 1 142 ? 18.440 0.889 4.779 1.00 60.19 142 CYS A O 1
ATOM 1067 N N . MET A 1 143 ? 16.565 0.372 3.644 1.00 54.72 143 MET A N 1
ATOM 1068 C CA . MET A 1 143 ? 17.040 0.753 2.312 1.00 54.72 143 MET A CA 1
ATOM 1069 C C . MET A 1 143 ? 16.025 1.649 1.580 1.00 54.72 143 MET A C 1
ATOM 1071 O O . MET A 1 143 ? 14.871 1.285 1.390 1.00 54.72 143 MET A O 1
ATOM 1075 N N . SER A 1 144 ? 16.476 2.800 1.070 1.00 53.41 144 SER A N 1
ATOM 1076 C CA .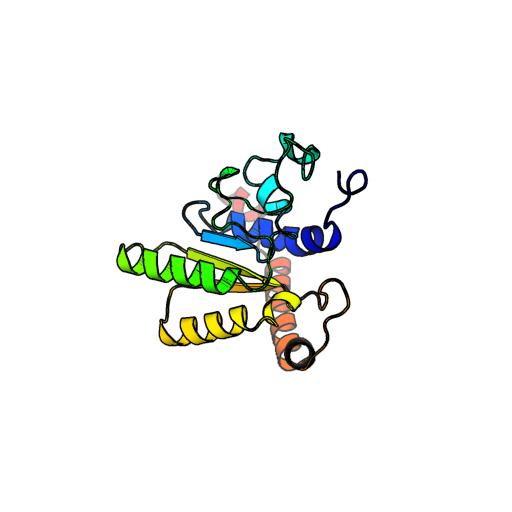 SER A 1 144 ? 15.755 3.541 0.021 1.00 53.41 144 SER A CA 1
ATOM 1077 C C . SER A 1 144 ? 16.256 3.086 -1.360 1.00 53.41 144 SER A C 1
ATOM 1079 O O . SER A 1 144 ? 16.032 1.950 -1.769 1.00 53.41 144 SER A O 1
ATOM 1081 N N . ILE A 1 145 ? 16.967 3.959 -2.082 1.00 50.66 145 ILE A N 1
ATOM 1082 C CA . ILE A 1 145 ? 17.816 3.612 -3.232 1.00 50.66 145 ILE A CA 1
ATOM 1083 C C . ILE A 1 145 ? 19.250 3.369 -2.730 1.00 50.66 145 ILE A C 1
ATOM 1085 O O . ILE A 1 145 ? 19.879 2.384 -3.105 1.00 50.66 145 ILE A O 1
ATOM 1089 N N . ASP A 1 146 ? 19.697 4.218 -1.804 1.00 37.16 146 ASP A N 1
ATOM 1090 C CA . ASP A 1 146 ? 20.878 4.054 -0.954 1.00 37.16 146 ASP A CA 1
ATOM 1091 C C . ASP A 1 146 ? 20.445 3.721 0.492 1.00 37.16 146 ASP A C 1
ATOM 1093 O O . ASP A 1 146 ? 19.252 3.841 0.815 1.00 37.16 146 ASP A O 1
ATOM 1097 N N . PRO A 1 147 ? 21.364 3.297 1.387 1.00 42.84 147 PRO A N 1
ATOM 1098 C CA . PRO A 1 147 ? 21.031 3.051 2.786 1.00 42.84 147 PRO A CA 1
ATOM 1099 C C . PRO A 1 147 ? 20.341 4.266 3.398 1.00 42.84 147 PRO A C 1
ATOM 1101 O O . PRO A 1 147 ? 20.813 5.392 3.239 1.00 42.84 147 PRO A O 1
ATOM 1104 N N . ASN A 1 148 ? 19.252 4.044 4.137 1.00 47.47 148 ASN A N 1
ATOM 1105 C CA . ASN A 1 148 ? 18.548 5.162 4.755 1.00 47.47 148 ASN A CA 1
ATOM 1106 C C . ASN A 1 148 ? 19.469 5.943 5.701 1.00 47.47 148 ASN A C 1
ATOM 1108 O O . ASN A 1 148 ? 20.337 5.367 6.367 1.00 47.47 148 ASN A O 1
ATOM 1112 N N . VAL A 1 149 ? 19.281 7.259 5.754 1.00 48.47 149 VAL A N 1
ATOM 1113 C CA . VAL A 1 149 ? 20.011 8.182 6.631 1.00 48.47 149 VAL A CA 1
ATOM 1114 C C . VAL A 1 149 ? 19.010 8.989 7.456 1.00 48.47 149 VAL A C 1
ATOM 1116 O O . VAL A 1 149 ? 17.921 9.298 6.980 1.00 48.47 149 VAL A O 1
ATOM 1119 N N . GLY A 1 150 ? 19.369 9.327 8.697 1.00 45.97 150 GLY A N 1
ATOM 1120 C CA . GLY A 1 150 ? 18.564 10.185 9.574 1.00 45.97 150 GLY A CA 1
ATOM 1121 C C . GLY A 1 150 ? 18.027 9.508 10.840 1.00 45.97 150 GLY A C 1
ATOM 1122 O O . GLY A 1 150 ? 18.059 8.288 10.996 1.00 45.97 150 GLY A O 1
ATOM 1123 N N . ALA A 1 151 ? 17.508 10.336 11.752 1.00 48.19 151 ALA A N 1
ATOM 1124 C CA . ALA A 1 151 ? 17.120 9.946 13.111 1.00 48.19 151 ALA A CA 1
ATOM 1125 C C . ALA A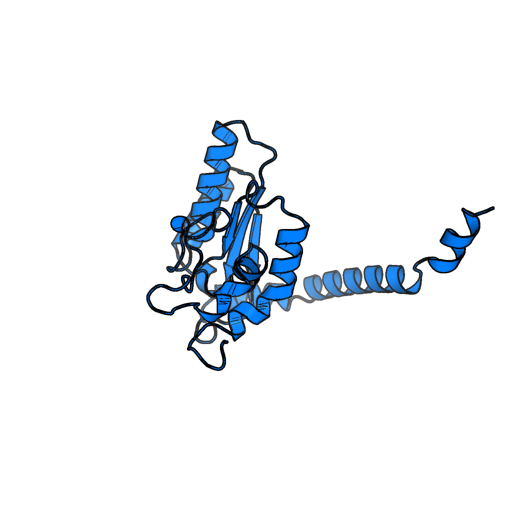 1 151 ? 15.973 8.919 13.174 1.00 48.19 151 ALA A C 1
ATOM 1127 O O . ALA A 1 151 ? 15.895 8.141 14.121 1.00 48.19 151 ALA A O 1
ATOM 1128 N N . LEU A 1 152 ? 15.103 8.869 12.157 1.00 50.28 152 LEU A N 1
ATOM 1129 C CA . LEU A 1 152 ? 14.015 7.889 12.100 1.00 50.28 152 LEU A CA 1
ATOM 1130 C C . LEU A 1 152 ? 14.545 6.462 11.897 1.00 50.28 152 LEU A C 1
ATOM 1132 O O . LEU A 1 152 ? 14.041 5.539 12.527 1.00 50.28 152 LEU A O 1
ATOM 1136 N N . LYS A 1 153 ? 15.601 6.282 11.090 1.00 49.91 153 LYS A N 1
ATOM 1137 C CA . LYS A 1 153 ? 16.270 4.983 10.934 1.00 49.91 153 LYS A CA 1
ATOM 1138 C C . LYS A 1 153 ? 16.889 4.533 12.247 1.00 49.91 153 LYS A C 1
ATOM 1140 O O . LYS A 1 153 ? 16.727 3.378 12.618 1.00 49.91 153 LYS A O 1
ATOM 1145 N N . GLU A 1 154 ? 17.586 5.423 12.952 1.00 54.97 154 GLU A N 1
ATOM 1146 C CA . GLU A 1 154 ? 18.176 5.102 14.258 1.00 54.97 154 GLU A CA 1
ATOM 1147 C C . GLU A 1 154 ? 17.095 4.747 15.285 1.00 54.97 154 GLU A C 1
ATOM 1149 O O . GLU A 1 154 ? 17.246 3.775 16.024 1.00 54.97 154 GLU A O 1
ATOM 1154 N N . TYR A 1 155 ? 15.963 5.457 15.271 1.00 53.53 155 TYR A N 1
ATOM 1155 C CA . TYR A 1 155 ? 14.821 5.172 16.136 1.00 53.53 155 TYR A CA 1
ATOM 1156 C C . TYR A 1 155 ? 14.151 3.827 15.804 1.00 53.53 155 TYR A C 1
ATOM 1158 O O . TYR A 1 155 ? 13.967 3.005 16.701 1.00 53.53 155 TYR A O 1
ATOM 1166 N N . LEU A 1 156 ? 13.863 3.539 14.532 1.00 57.16 156 LEU A N 1
ATOM 1167 C CA . LEU A 1 156 ? 13.298 2.254 14.095 1.00 57.16 156 LEU A CA 1
ATOM 1168 C C . LEU A 1 156 ? 14.268 1.096 14.347 1.00 57.16 156 LEU A C 1
ATOM 1170 O O . LEU A 1 156 ? 13.866 0.073 14.898 1.00 57.16 156 LEU A O 1
ATOM 1174 N N . THR A 1 157 ? 15.560 1.294 14.070 1.00 56.72 157 THR A N 1
ATOM 1175 C CA . THR A 1 157 ? 16.620 0.335 14.408 1.00 56.72 157 THR A CA 1
ATOM 1176 C C . THR A 1 157 ? 16.651 0.091 15.913 1.00 56.72 157 THR A C 1
ATOM 1178 O O . THR A 1 157 ? 16.769 -1.050 16.340 1.00 56.72 157 THR A O 1
ATOM 1181 N N . SER A 1 158 ? 16.493 1.118 16.753 1.00 55.97 158 SER A N 1
ATOM 1182 C CA . SER A 1 158 ? 16.451 0.946 18.213 1.00 55.97 158 SER A CA 1
ATOM 1183 C C . SER A 1 158 ? 15.231 0.140 18.686 1.00 55.97 158 SER A C 1
ATOM 1185 O O . SER A 1 158 ? 15.342 -0.648 19.626 1.00 55.97 158 SER A O 1
ATOM 1187 N N . ILE A 1 159 ? 14.086 0.267 18.003 1.00 59.06 159 ILE A N 1
ATOM 1188 C CA . ILE A 1 159 ? 12.869 -0.508 18.282 1.00 59.06 159 ILE A CA 1
ATOM 1189 C C . ILE A 1 159 ? 13.034 -1.963 17.835 1.00 59.06 159 ILE A C 1
ATOM 1191 O O . ILE A 1 159 ? 12.698 -2.870 18.593 1.00 59.06 159 ILE A O 1
ATOM 1195 N N . THR A 1 160 ? 13.588 -2.215 16.650 1.00 55.94 160 THR A N 1
ATOM 1196 C CA . THR A 1 160 ? 13.779 -3.578 16.125 1.00 55.94 160 THR A CA 1
ATOM 1197 C C . THR A 1 160 ? 14.941 -4.312 16.802 1.00 55.94 160 THR A C 1
ATOM 1199 O O . THR A 1 160 ? 14.887 -5.526 16.994 1.00 55.94 160 THR A O 1
ATOM 1202 N N . THR A 1 161 ? 15.974 -3.595 17.251 1.00 56.56 161 THR A N 1
ATOM 1203 C CA . THR A 1 161 ? 17.106 -4.153 18.020 1.00 56.56 161 THR A CA 1
ATOM 1204 C C . THR A 1 161 ? 16.855 -4.206 19.529 1.00 56.56 161 THR A C 1
ATOM 1206 O O . THR A 1 161 ? 17.628 -4.829 20.264 1.00 56.56 161 THR A O 1
ATOM 1209 N N . SER A 1 162 ? 15.751 -3.624 20.009 1.00 61.09 162 SER A N 1
ATOM 1210 C CA . SER A 1 162 ? 15.323 -3.709 21.405 1.00 61.09 162 SER A CA 1
ATOM 1211 C C . SER A 1 162 ? 15.195 -5.168 21.847 1.00 61.09 162 SER A C 1
ATOM 1213 O O . SER A 1 162 ? 14.480 -5.977 21.249 1.00 61.09 162 SER A O 1
ATOM 1215 N N . LYS A 1 163 ? 15.860 -5.504 22.961 1.00 59.12 163 LYS A N 1
ATOM 1216 C CA . LYS A 1 163 ? 15.790 -6.839 23.579 1.00 59.12 163 LYS A CA 1
ATOM 1217 C C . LYS A 1 163 ? 14.354 -7.253 23.913 1.00 59.12 163 LYS A C 1
ATOM 1219 O O . LYS A 1 163 ? 14.075 -8.446 23.939 1.00 59.12 163 LYS A O 1
ATOM 1224 N N . SER A 1 164 ? 13.456 -6.297 24.154 1.00 64.12 164 SER A N 1
ATOM 1225 C CA . SER A 1 164 ? 12.052 -6.570 24.475 1.00 64.12 164 SER A CA 1
ATOM 1226 C C . SER A 1 164 ? 11.240 -6.966 23.241 1.00 64.12 164 SER A C 1
ATOM 1228 O O . SER A 1 164 ? 10.461 -7.911 23.319 1.00 64.12 164 SER A O 1
ATOM 1230 N N . TYR A 1 165 ? 11.455 -6.304 22.096 1.00 57.94 165 TYR A N 1
ATOM 1231 C CA . TYR A 1 165 ? 10.798 -6.666 20.834 1.00 57.94 165 TYR A CA 1
ATOM 1232 C C . TYR A 1 165 ? 11.282 -8.028 20.330 1.00 57.94 165 TYR A C 1
ATOM 1234 O O . TYR A 1 165 ? 10.471 -8.889 19.997 1.00 57.94 165 TYR A O 1
ATOM 1242 N N . ASN A 1 166 ? 12.599 -8.262 20.369 1.00 63.94 166 ASN A N 1
ATOM 1243 C CA . ASN A 1 166 ? 13.166 -9.554 19.981 1.00 63.94 166 ASN A CA 1
ATOM 1244 C C . ASN A 1 166 ? 12.686 -10.687 20.894 1.00 63.94 166 ASN A C 1
ATOM 1246 O O . ASN A 1 166 ? 12.319 -11.742 20.393 1.00 63.94 166 ASN A O 1
ATOM 1250 N N . ARG A 1 167 ? 12.568 -10.451 22.209 1.00 69.00 167 ARG A N 1
ATOM 1251 C CA . ARG A 1 167 ? 12.006 -11.441 23.139 1.00 69.00 167 ARG A CA 1
ATOM 1252 C C . ARG A 1 167 ? 10.537 -11.750 22.835 1.00 69.00 167 ARG A C 1
ATOM 1254 O O . ARG A 1 167 ? 10.178 -12.915 22.783 1.00 69.00 167 ARG A O 1
ATOM 1261 N N . PHE A 1 168 ? 9.714 -10.738 22.552 1.00 74.19 168 PHE A N 1
ATOM 1262 C CA . PHE A 1 168 ? 8.314 -10.944 22.162 1.00 74.19 168 PHE A CA 1
ATOM 1263 C C . PHE A 1 168 ? 8.178 -11.722 20.845 1.00 74.19 168 PHE A C 1
ATOM 1265 O O . PHE A 1 168 ? 7.348 -12.625 20.737 1.00 74.19 168 PHE A O 1
ATOM 1272 N N . ARG A 1 169 ? 9.018 -11.409 19.851 1.00 75.88 169 ARG A N 1
ATOM 1273 C CA . ARG A 1 169 ? 9.068 -12.140 18.580 1.00 75.88 169 ARG A CA 1
ATOM 1274 C C . ARG A 1 169 ? 9.484 -13.595 18.790 1.00 75.88 169 ARG A C 1
ATOM 1276 O O . ARG A 1 169 ? 8.850 -14.490 18.240 1.00 75.88 169 ARG A O 1
ATOM 1283 N N . ASP A 1 170 ? 10.527 -13.825 19.580 1.00 77.69 170 ASP A N 1
ATOM 1284 C CA . ASP A 1 170 ? 11.038 -15.164 19.871 1.00 77.69 170 ASP A CA 1
ATOM 1285 C C . ASP A 1 170 ? 10.023 -15.987 20.678 1.00 77.69 170 ASP A C 1
ATOM 1287 O O . ASP A 1 170 ? 9.843 -17.169 20.394 1.00 77.69 170 ASP A O 1
ATOM 1291 N N . ASP A 1 171 ? 9.285 -15.362 21.600 1.00 76.88 171 ASP A N 1
ATOM 1292 C CA . ASP A 1 171 ? 8.188 -15.995 22.337 1.00 76.88 171 ASP A CA 1
ATOM 1293 C C . ASP A 1 171 ? 7.033 -16.386 21.398 1.00 76.88 171 ASP A C 1
ATOM 1295 O O . ASP A 1 171 ? 6.537 -17.512 21.460 1.00 76.88 171 ASP A O 1
ATOM 1299 N N . LEU A 1 172 ? 6.641 -15.506 20.468 1.00 76.50 172 LEU A N 1
ATOM 1300 C CA . LEU A 1 172 ? 5.644 -15.803 19.431 1.00 76.50 172 LEU A CA 1
ATOM 1301 C C . LEU A 1 172 ? 6.081 -16.962 18.533 1.00 76.50 172 LEU A C 1
ATOM 1303 O O . LEU A 1 172 ? 5.309 -17.894 18.307 1.00 76.50 172 LEU A O 1
ATOM 1307 N N . ILE A 1 173 ? 7.325 -16.938 18.053 1.00 74.12 173 ILE A N 1
ATOM 1308 C CA . ILE A 1 173 ? 7.897 -18.012 17.234 1.00 74.12 173 ILE A CA 1
ATOM 1309 C C . ILE A 1 173 ? 7.966 -19.313 18.037 1.00 74.12 173 ILE A C 1
ATOM 1311 O O . ILE A 1 173 ? 7.643 -20.367 17.498 1.00 74.12 173 ILE A O 1
ATOM 1315 N N . ALA A 1 174 ? 8.324 -19.271 19.320 1.00 74.88 174 ALA A N 1
ATOM 1316 C CA . ALA A 1 174 ? 8.367 -20.450 20.179 1.00 74.88 174 ALA A CA 1
ATOM 1317 C C . ALA A 1 174 ? 6.970 -21.039 20.418 1.00 74.88 174 ALA A C 1
ATOM 1319 O O . ALA A 1 174 ? 6.812 -22.260 20.385 1.00 74.88 174 ALA A O 1
ATOM 1320 N N . VAL A 1 175 ? 5.948 -20.201 20.609 1.00 77.44 175 VAL A N 1
ATOM 1321 C CA . VAL A 1 175 ? 4.551 -20.644 20.716 1.00 77.44 175 VAL A CA 1
ATOM 1322 C C . VAL A 1 175 ? 4.079 -21.252 19.397 1.00 77.44 175 VAL A C 1
ATOM 1324 O O . VAL A 1 175 ? 3.572 -22.372 19.404 1.00 77.44 175 VAL A O 1
ATOM 1327 N N . LEU A 1 176 ? 4.312 -20.587 18.264 1.00 71.69 176 LEU A N 1
ATOM 1328 C CA . LEU A 1 176 ? 3.956 -21.097 16.936 1.00 71.69 176 LEU A CA 1
ATOM 1329 C C . LEU A 1 176 ? 4.691 -22.405 16.609 1.00 71.69 176 LEU A C 1
ATOM 1331 O O . LEU A 1 176 ? 4.082 -23.357 16.124 1.00 71.69 176 LEU A O 1
ATOM 1335 N N . ALA A 1 177 ? 5.976 -22.503 16.946 1.00 69.00 177 ALA A N 1
ATOM 1336 C CA . ALA A 1 177 ? 6.775 -23.709 16.771 1.00 69.00 177 ALA A CA 1
ATOM 1337 C C . ALA A 1 177 ? 6.316 -24.840 17.697 1.00 69.00 177 ALA A C 1
ATOM 1339 O O . ALA A 1 177 ? 6.342 -25.997 17.292 1.00 69.00 177 ALA A O 1
ATOM 1340 N N . LYS A 1 178 ? 5.867 -24.538 18.921 1.00 69.81 178 LYS A N 1
ATOM 1341 C CA . LYS A 1 178 ? 5.329 -25.527 19.867 1.00 69.81 178 LYS A CA 1
ATOM 1342 C C . LYS A 1 178 ? 3.939 -26.005 19.459 1.00 69.81 178 LYS A C 1
ATOM 1344 O O . LYS A 1 178 ? 3.656 -27.185 19.613 1.00 69.81 178 LYS A O 1
ATOM 1349 N N . ILE A 1 179 ? 3.110 -25.132 18.893 1.00 68.31 179 ILE A N 1
ATOM 1350 C CA . ILE A 1 179 ? 1.827 -25.494 18.274 1.00 68.31 179 ILE A CA 1
ATOM 1351 C C . ILE A 1 179 ? 2.059 -26.331 17.009 1.00 68.31 179 ILE A C 1
ATOM 1353 O O . ILE A 1 179 ? 1.325 -27.277 16.775 1.00 68.31 179 ILE A O 1
ATOM 1357 N N . SER A 1 180 ? 3.109 -26.044 16.236 1.00 61.44 180 SER A N 1
ATOM 1358 C CA . SER A 1 180 ? 3.517 -26.838 15.069 1.00 61.44 180 SER A CA 1
ATOM 1359 C C . SER A 1 180 ? 4.094 -28.211 15.459 1.00 61.44 180 SER A C 1
ATOM 1361 O O . SER A 1 180 ? 3.721 -29.226 14.878 1.00 61.44 180 SER A O 1
ATOM 1363 N N . LYS A 1 181 ? 4.934 -28.283 16.504 1.00 61.16 181 LYS A N 1
ATOM 1364 C CA . LYS A 1 181 ? 5.498 -29.543 17.036 1.00 61.16 181 LYS A CA 1
ATOM 1365 C C . LYS A 1 181 ? 4.481 -30.409 17.776 1.00 61.16 181 LYS A C 1
ATOM 1367 O O . LYS A 1 181 ? 4.601 -31.628 17.744 1.00 61.16 181 LYS A O 1
ATOM 1372 N N . ASN A 1 182 ? 3.522 -29.780 18.455 1.00 56.78 182 ASN A N 1
ATOM 1373 C CA . ASN A 1 182 ? 2.443 -30.442 19.190 1.00 56.78 182 ASN A CA 1
ATOM 1374 C C . ASN A 1 182 ? 1.114 -30.381 18.423 1.00 56.78 182 ASN A C 1
ATOM 1376 O O . ASN A 1 182 ? 0.053 -30.573 19.021 1.00 56.78 182 ASN A O 1
ATOM 1380 N N . GLY A 1 183 ? 1.167 -30.087 17.121 1.00 52.91 183 GLY A N 1
ATOM 1381 C CA . GLY A 1 183 ? 0.009 -30.151 16.247 1.00 52.91 183 GLY A CA 1
ATOM 1382 C C . GLY A 1 183 ? -0.535 -31.576 16.293 1.00 52.91 183 GLY A C 1
ATOM 1383 O O . GLY A 1 183 ? 0.249 -32.524 16.184 1.00 52.91 183 GLY A O 1
ATOM 1384 N N . PRO A 1 184 ? -1.842 -31.758 16.532 1.00 50.47 184 PRO A N 1
ATOM 1385 C CA . PRO A 1 184 ? -2.411 -33.081 16.669 1.00 50.47 184 PRO A CA 1
ATOM 1386 C C . PRO A 1 184 ? -2.248 -33.808 15.342 1.00 50.47 184 PRO A C 1
ATOM 1388 O O . PRO A 1 184 ? -2.373 -33.201 14.283 1.00 50.47 184 PRO A O 1
ATOM 1391 N N . ASP A 1 185 ? -1.969 -35.100 15.447 1.00 52.81 185 ASP A N 1
ATOM 1392 C CA . ASP A 1 185 ? -2.101 -36.143 14.438 1.00 52.81 185 ASP A CA 1
ATOM 1393 C C . ASP A 1 185 ? -3.208 -35.843 13.399 1.00 52.81 185 ASP A C 1
ATOM 1395 O O . ASP A 1 185 ? -4.341 -36.323 13.497 1.00 52.81 185 ASP A O 1
ATOM 1399 N N . ALA A 1 186 ? -2.892 -34.997 12.410 1.00 51.66 186 ALA A N 1
ATOM 1400 C CA . ALA A 1 186 ? -3.833 -34.534 11.389 1.00 51.66 186 ALA A CA 1
ATOM 1401 C C . ALA A 1 186 ? -4.313 -35.709 10.524 1.00 51.66 186 ALA A C 1
ATOM 1403 O O . ALA A 1 186 ? -5.387 -35.665 9.932 1.00 51.66 186 ALA A O 1
ATOM 1404 N N . TYR A 1 187 ? -3.531 -36.789 10.516 1.00 48.53 187 TYR A N 1
ATOM 1405 C CA . TYR A 1 187 ? -3.848 -38.048 9.866 1.00 48.53 187 TYR A CA 1
ATOM 1406 C C . TYR A 1 187 ? -4.772 -38.933 10.728 1.00 48.53 187 TYR A C 1
ATOM 1408 O O . TYR A 1 187 ? -5.702 -39.551 10.210 1.00 48.53 187 TYR A O 1
ATOM 1416 N N . GLY A 1 188 ? -4.578 -38.961 12.051 1.00 53.09 188 GLY A N 1
ATOM 1417 C CA . GLY A 1 188 ? -5.393 -39.741 12.990 1.00 53.09 188 GLY A CA 1
ATOM 1418 C C . GLY A 1 188 ? -6.817 -39.217 13.207 1.00 53.09 188 GLY A C 1
ATOM 1419 O O . GLY A 1 188 ? -7.738 -40.015 13.387 1.00 53.09 188 GLY A O 1
ATOM 1420 N N . TRP A 1 189 ? -7.032 -37.898 13.139 1.00 49.31 189 TRP A N 1
ATOM 1421 C CA . TRP A 1 189 ? -8.371 -37.301 13.280 1.00 49.31 189 TRP A CA 1
ATOM 1422 C C . TRP A 1 189 ? -9.241 -37.458 12.026 1.00 49.31 189 TRP A C 1
ATOM 1424 O O . TRP A 1 189 ? -10.439 -37.702 12.155 1.00 49.31 189 TRP A O 1
ATOM 1434 N N . ALA A 1 190 ? -8.646 -37.419 10.828 1.00 49.59 190 ALA A N 1
ATOM 1435 C CA . ALA A 1 190 ? -9.359 -37.673 9.574 1.00 49.59 190 ALA A CA 1
ATOM 1436 C C . ALA A 1 190 ? -9.899 -39.114 9.493 1.00 49.59 190 ALA A C 1
ATOM 1438 O O . ALA A 1 190 ? -11.011 -39.339 9.027 1.00 49.59 190 ALA A O 1
ATOM 1439 N N . LYS A 1 191 ? -9.163 -40.092 10.037 1.00 44.94 191 LYS A N 1
ATOM 1440 C CA . LYS A 1 191 ? -9.561 -41.510 10.016 1.00 44.94 191 LYS A CA 1
ATOM 1441 C C . LYS A 1 191 ? -10.673 -41.866 11.013 1.00 44.94 191 LYS A C 1
ATOM 1443 O O . LYS A 1 191 ? -11.283 -42.922 10.896 1.00 44.94 191 LYS A O 1
ATOM 1448 N N . LYS A 1 192 ? -10.933 -41.007 12.004 1.00 46.47 192 LYS A N 1
ATOM 1449 C CA . LYS A 1 192 ? -11.946 -41.234 13.052 1.00 46.47 192 LYS A CA 1
ATOM 1450 C C . LYS A 1 192 ? -13.329 -40.668 12.698 1.00 46.47 192 LYS A C 1
ATOM 1452 O O . LYS A 1 192 ? -14.262 -40.855 13.465 1.00 46.47 192 LYS A O 1
ATOM 1457 N N . LEU A 1 193 ? -13.440 -39.986 11.556 1.00 48.84 193 LEU A N 1
ATOM 1458 C CA . LEU A 1 193 ? -14.689 -39.464 10.989 1.00 48.84 193 LEU A CA 1
ATOM 1459 C C . LEU A 1 193 ? -15.217 -40.307 9.810 1.00 48.84 193 LEU A C 1
ATOM 1461 O O . LEU A 1 193 ? -16.260 -39.973 9.260 1.00 48.84 193 LEU A O 1
ATOM 1465 N N . GLU A 1 194 ? -14.541 -41.408 9.455 1.00 43.00 194 GLU A N 1
ATOM 1466 C CA . GLU A 1 194 ? -14.991 -42.378 8.436 1.00 43.00 194 GLU A CA 1
ATOM 1467 C C . GLU A 1 194 ? -15.422 -43.747 9.009 1.00 43.00 194 GLU A C 1
ATOM 1469 O O . GLU A 1 194 ? -15.474 -44.736 8.278 1.00 43.00 194 GLU A O 1
ATOM 1474 N N . LEU A 1 195 ? -15.790 -43.823 10.294 1.00 38.25 195 LEU A N 1
ATOM 1475 C CA . LEU A 1 195 ? -16.563 -44.947 10.847 1.00 38.25 195 LEU A CA 1
ATOM 1476 C C . LEU A 1 195 ? -17.657 -44.453 11.793 1.00 38.25 195 LEU A C 1
ATOM 1478 O O . LEU A 1 195 ? -17.305 -43.754 12.770 1.00 38.25 195 LEU A O 1
#